Protein AF-A0A820NDC0-F1 (afdb_monomer_lite)

Organism: NCBI:txid433720

pLDDT: mean 86.35, std 12.04, range [39.53, 97.0]

Sequence (198 aa):
LSPLIDRSYSHKLSFLRAKVLVLRQQDTAGEYLRQLIESPLPDAIHIRCRLLLCEWLNETRCETSSTIKQQLDLISNSIKNLDLSSLSLIFESYLAMAHFSDNEYQRLNQLLHSPMFENKNSLIKRNQAEYDKQEKLDPLGRYTKVLKRSLDMDRKEIEEQKKLQYSYLISTLNNYLTCLKFYSNLSRKQTKNSMITT

Foldseek 3Di:
DDPPCDVVNVLVVLLVVLVVCLVVVPPCSLVSLVVSLPDDDDLLSNLVSLLSNLVSCVVVVPDDLVVSVVSLVVSVVSLVPDDCVPLVSNLSSLVSQLVSLVVVLVVLVCVCVDVVVVVLVVVLVVLVVVLVVVCVVPVPDPVSVVSVVVSVVSVVVVVVSVVSSVVSVVSNVVSVVVSVVSVVVVVVVVVVVVVVVD

Secondary structure (DSSP, 8-state):
--S-S-HHHHHHHHHHHHHHHHHTT-TTHHHHHHHHHHS---HHHHHHHHHHHHHHHHHH--S-HHHHHHHHHHHHHHHHTS-GGGHHHHHHHHHHHHHHHHHHHHHHHHHHTSHHHHHHHHHHHHHHHHHHHHHHH-TT-HHHHHHHHHHHHHHHHHHHHHHHHHHHHHHHHHHHHHHHHHHHHHHHHHHHHHHH--

Structure (mmCIF, N/CA/C/O backbone):
data_AF-A0A820NDC0-F1
#
_entry.id   AF-A0A820NDC0-F1
#
loop_
_atom_site.group_PDB
_atom_site.id
_atom_site.type_symbol
_atom_site.label_atom_id
_atom_site.label_alt_id
_atom_site.label_comp_id
_atom_site.label_asym_id
_atom_site.label_entity_id
_atom_site.label_seq_id
_atom_site.pdbx_PDB_ins_code
_atom_site.Cartn_x
_atom_site.Cartn_y
_atom_site.Cartn_z
_atom_site.occupancy
_atom_site.B_iso_or_equiv
_atom_site.auth_seq_id
_atom_site.auth_comp_id
_atom_site.auth_asym_id
_atom_site.auth_atom_id
_atom_site.pdbx_PDB_model_num
ATOM 1 N N . LEU A 1 1 ? 19.614 -22.626 -40.547 1.00 39.53 1 LEU A N 1
ATOM 2 C CA . LEU A 1 1 ? 18.875 -21.342 -40.591 1.00 39.53 1 LEU A CA 1
ATOM 3 C C . LEU A 1 1 ? 18.250 -21.136 -39.207 1.00 39.53 1 LEU A C 1
ATOM 5 O O . LEU A 1 1 ? 17.275 -21.803 -38.928 1.00 39.53 1 LEU A O 1
ATOM 9 N N . SER A 1 2 ? 18.757 -20.401 -38.219 1.00 43.78 2 SER A N 1
ATOM 10 C CA . SER A 1 2 ? 19.849 -19.432 -38.073 1.00 43.78 2 SER A CA 1
ATOM 11 C C . SER A 1 2 ? 20.130 -19.272 -36.557 1.00 43.78 2 SER A C 1
ATOM 13 O O . SER A 1 2 ? 19.224 -18.836 -35.848 1.00 43.78 2 SER A O 1
ATOM 15 N N . PRO A 1 3 ? 21.340 -19.546 -36.030 1.00 50.91 3 PRO A N 1
ATOM 16 C CA . PRO A 1 3 ? 21.707 -19.237 -34.641 1.00 50.91 3 PRO A CA 1
ATOM 17 C C . PRO A 1 3 ? 22.189 -17.776 -34.490 1.00 50.91 3 PRO A C 1
ATOM 19 O O . PRO A 1 3 ? 23.038 -17.476 -33.661 1.00 50.91 3 PRO A O 1
ATOM 22 N N . LEU A 1 4 ? 21.682 -16.871 -35.334 1.00 49.56 4 LEU A N 1
ATOM 23 C CA . LEU A 1 4 ? 22.180 -15.497 -35.512 1.00 49.56 4 LEU A CA 1
ATOM 24 C C . LEU A 1 4 ? 21.255 -14.427 -34.923 1.00 49.56 4 LEU A C 1
ATOM 26 O O . LEU A 1 4 ? 21.484 -13.238 -35.124 1.00 49.56 4 LEU A O 1
ATOM 30 N N . ILE A 1 5 ? 20.217 -14.825 -34.187 1.00 55.69 5 ILE A N 1
ATOM 31 C CA . ILE A 1 5 ? 19.505 -13.875 -33.336 1.00 55.69 5 ILE A CA 1
ATOM 32 C C . ILE A 1 5 ? 20.271 -13.849 -32.021 1.00 55.69 5 ILE A C 1
ATOM 34 O O . ILE A 1 5 ? 20.163 -14.770 -31.212 1.00 55.69 5 ILE A O 1
ATOM 38 N N . ASP A 1 6 ? 21.082 -12.808 -31.843 1.00 61.00 6 ASP A N 1
ATOM 39 C CA . ASP A 1 6 ? 21.684 -12.467 -30.559 1.00 61.00 6 ASP A CA 1
ATOM 40 C C . ASP A 1 6 ? 20.612 -12.608 -29.461 1.00 61.00 6 ASP A C 1
ATOM 42 O O . ASP A 1 6 ? 19.509 -12.066 -29.595 1.00 61.00 6 ASP A O 1
ATOM 46 N N . ARG A 1 7 ? 20.885 -13.376 -28.396 1.00 64.81 7 ARG A N 1
ATOM 47 C CA . ARG A 1 7 ? 19.900 -13.643 -27.326 1.00 64.81 7 ARG A CA 1
ATOM 48 C C . ARG A 1 7 ? 19.325 -12.334 -26.776 1.00 64.81 7 ARG A C 1
ATOM 50 O O . ARG A 1 7 ? 18.130 -12.247 -26.504 1.00 64.81 7 ARG A O 1
ATOM 57 N N . SER A 1 8 ? 20.144 -11.281 -26.738 1.00 66.06 8 SER A N 1
ATOM 58 C CA . SER A 1 8 ? 19.743 -9.908 -26.409 1.00 66.06 8 SER A CA 1
ATOM 59 C C . SER A 1 8 ? 18.604 -9.374 -27.294 1.00 66.06 8 SER A C 1
ATOM 61 O O . SER A 1 8 ? 17.649 -8.767 -26.800 1.00 66.06 8 SER A O 1
ATOM 63 N N . TYR A 1 9 ? 18.659 -9.636 -28.601 1.00 71.25 9 TYR A N 1
ATOM 64 C CA . TYR A 1 9 ? 17.630 -9.249 -29.565 1.00 71.25 9 TYR A CA 1
ATOM 65 C C . TYR A 1 9 ? 16.340 -10.055 -29.371 1.00 71.25 9 TYR A C 1
ATOM 67 O O . TYR A 1 9 ? 15.248 -9.488 -29.411 1.00 71.25 9 TYR A O 1
ATOM 75 N N . SER A 1 10 ? 16.461 -11.350 -29.058 1.00 78.44 10 SER A N 1
ATOM 76 C CA . SER A 1 10 ? 15.314 -12.208 -28.737 1.00 78.44 10 SER A CA 1
ATOM 77 C C . SER A 1 10 ? 14.544 -11.701 -27.513 1.00 78.44 10 SER A C 1
ATOM 79 O O . SER A 1 10 ? 13.320 -11.608 -27.556 1.00 78.44 10 SER A O 1
ATOM 81 N N . HIS A 1 11 ? 15.233 -11.313 -26.435 1.00 81.00 11 HIS A N 1
ATOM 82 C CA . HIS A 1 11 ? 14.575 -10.802 -25.225 1.00 81.00 11 HIS A CA 1
ATOM 83 C C . HIS A 1 11 ? 13.862 -9.461 -25.462 1.00 81.00 11 HIS A C 1
ATOM 85 O O . HIS A 1 11 ? 12.748 -9.254 -24.979 1.00 81.00 11 HIS A O 1
ATOM 91 N N . LYS A 1 12 ? 14.465 -8.561 -26.253 1.00 82.44 12 LYS A N 1
ATOM 92 C CA . LYS A 1 12 ? 13.835 -7.287 -26.644 1.00 82.44 12 LYS A CA 1
ATOM 93 C C . LYS A 1 12 ? 12.584 -7.509 -27.491 1.00 82.44 12 LYS A C 1
ATOM 95 O O . LYS A 1 12 ? 11.580 -6.835 -27.269 1.00 82.44 12 LYS A O 1
ATOM 100 N N . LEU A 1 13 ? 12.624 -8.460 -28.423 1.00 83.62 13 LEU A N 1
ATOM 101 C CA . LEU A 1 13 ? 11.472 -8.814 -29.250 1.00 83.62 13 LEU A CA 1
ATOM 102 C C . LEU A 1 13 ? 10.326 -9.384 -28.397 1.00 83.62 13 LEU A C 1
ATOM 104 O O . LEU A 1 13 ? 9.178 -8.977 -28.566 1.00 83.62 13 LEU A O 1
ATOM 108 N N . SER A 1 14 ? 10.635 -10.259 -27.432 1.00 83.94 14 SER A N 1
ATOM 109 C CA . SER A 1 14 ? 9.646 -10.801 -26.491 1.00 83.94 14 SER A CA 1
ATOM 110 C C . SER A 1 14 ? 8.987 -9.713 -25.641 1.00 83.94 14 SER A C 1
ATOM 112 O O . SER A 1 14 ? 7.769 -9.742 -25.463 1.00 83.94 14 SER A O 1
ATOM 114 N N . PHE A 1 15 ? 9.760 -8.727 -25.175 1.00 86.38 15 PHE A N 1
ATOM 115 C CA . PHE A 1 15 ? 9.228 -7.565 -24.458 1.00 86.38 15 PHE A CA 1
ATOM 116 C C . PHE A 1 15 ? 8.338 -6.687 -25.348 1.00 86.38 15 PHE A C 1
ATOM 118 O O . PHE A 1 15 ? 7.247 -6.299 -24.936 1.00 86.38 15 PHE A O 1
ATOM 125 N N . LEU A 1 16 ? 8.755 -6.398 -26.586 1.00 87.31 16 LEU A N 1
ATOM 126 C CA . LEU A 1 16 ? 7.936 -5.628 -27.530 1.00 87.31 16 LEU A CA 1
ATOM 127 C C . LEU A 1 16 ? 6.623 -6.342 -27.849 1.00 87.31 16 LEU A C 1
ATOM 129 O O . LEU A 1 16 ? 5.576 -5.700 -27.898 1.00 87.31 16 LEU A O 1
ATOM 133 N N . ARG A 1 17 ? 6.660 -7.670 -27.997 1.00 87.25 17 ARG A N 1
ATOM 134 C CA . ARG A 1 17 ? 5.452 -8.482 -28.141 1.00 87.25 17 ARG A CA 1
ATOM 135 C C . ARG A 1 17 ? 4.540 -8.319 -26.928 1.00 87.25 17 ARG A C 1
ATOM 137 O O . ARG A 1 17 ? 3.369 -8.023 -27.125 1.00 87.25 17 ARG A O 1
ATOM 144 N N . ALA A 1 18 ? 5.071 -8.424 -25.706 1.00 86.25 18 ALA A N 1
ATOM 145 C CA . ALA A 1 18 ? 4.287 -8.198 -24.490 1.00 86.25 18 ALA A CA 1
ATOM 146 C C . ALA A 1 18 ? 3.633 -6.808 -24.481 1.00 86.25 18 ALA A C 1
ATOM 148 O O . ALA A 1 18 ? 2.437 -6.684 -24.236 1.00 86.25 18 ALA A O 1
ATOM 149 N N . LYS A 1 19 ? 4.394 -5.768 -24.837 1.00 88.12 19 LYS A N 1
ATOM 150 C CA . LYS A 1 19 ? 3.892 -4.393 -24.913 1.00 88.12 19 LYS A CA 1
ATOM 151 C C . LYS A 1 19 ? 2.746 -4.244 -25.913 1.00 88.12 19 LYS A C 1
ATOM 153 O O . LYS A 1 19 ? 1.769 -3.570 -25.617 1.00 88.12 19 LYS A O 1
ATOM 158 N N . VAL A 1 20 ? 2.835 -4.884 -27.079 1.00 89.25 20 VAL A N 1
ATOM 159 C CA . VAL A 1 20 ? 1.746 -4.873 -28.069 1.00 89.25 20 VAL A CA 1
ATOM 160 C C . VAL A 1 20 ? 0.496 -5.580 -27.540 1.00 89.25 20 VAL A C 1
ATOM 162 O O . VAL A 1 20 ? -0.603 -5.099 -27.795 1.00 89.25 20 VAL A O 1
ATOM 165 N N . LEU A 1 21 ? 0.643 -6.686 -26.803 1.00 87.06 21 LEU A N 1
ATOM 166 C CA . LEU A 1 21 ? -0.494 -7.398 -26.201 1.00 87.06 21 LEU A CA 1
ATOM 167 C C . LEU A 1 21 ? -1.217 -6.523 -25.166 1.00 87.06 21 LEU A C 1
ATOM 169 O O . LEU A 1 21 ? -2.439 -6.404 -25.228 1.00 87.06 21 LEU A O 1
ATOM 173 N N . VAL A 1 22 ? -0.455 -5.860 -24.289 1.00 87.06 22 VAL A N 1
ATOM 174 C CA . VAL A 1 22 ? -0.970 -4.903 -23.294 1.00 87.06 22 VAL A CA 1
ATOM 175 C C . VAL A 1 22 ? -1.688 -3.736 -23.975 1.00 87.06 22 VAL A C 1
ATOM 177 O O . VAL A 1 22 ? -2.838 -3.450 -23.663 1.00 87.06 22 VAL A O 1
ATOM 180 N N . LEU A 1 23 ? -1.068 -3.113 -24.985 1.00 86.94 23 LEU A N 1
ATOM 181 C CA . LEU A 1 23 ? -1.672 -1.995 -25.726 1.00 86.94 23 LEU A CA 1
ATOM 182 C C . LEU A 1 23 ? -2.954 -2.380 -26.474 1.00 86.94 23 LEU A C 1
ATOM 184 O O . LEU A 1 23 ? -3.815 -1.536 -26.704 1.00 86.94 23 LEU A O 1
ATOM 188 N N . ARG A 1 24 ? -3.078 -3.646 -26.882 1.00 87.75 24 ARG A N 1
ATOM 189 C CA . ARG A 1 24 ? -4.284 -4.186 -27.524 1.00 87.75 24 ARG A CA 1
ATOM 190 C C . ARG A 1 24 ? -5.336 -4.666 -26.529 1.00 87.75 24 ARG A C 1
ATOM 192 O O . ARG A 1 24 ? -6.336 -5.225 -26.966 1.00 87.75 24 ARG A O 1
ATOM 199 N N . GLN A 1 25 ? -5.096 -4.474 -25.236 1.00 81.19 25 GLN A N 1
ATOM 200 C CA . GLN A 1 25 ? -5.955 -4.914 -24.148 1.00 81.19 25 GLN A CA 1
ATOM 201 C C . GLN A 1 25 ? -6.350 -6.395 -24.243 1.00 81.19 25 GLN A C 1
ATOM 203 O O . GLN A 1 25 ? -7.502 -6.761 -24.039 1.00 81.19 25 GLN A O 1
ATOM 208 N N . GLN A 1 26 ? -5.398 -7.259 -24.600 1.00 82.25 26 GLN A N 1
ATOM 209 C CA . GLN A 1 26 ? -5.670 -8.690 -24.705 1.00 82.25 26 GLN A CA 1
ATOM 210 C C . GLN A 1 26 ? -5.596 -9.363 -23.336 1.00 82.25 26 GLN A C 1
ATOM 212 O O . GLN A 1 26 ? -4.602 -9.207 -22.629 1.00 82.25 26 GLN A O 1
ATOM 217 N N . ASP A 1 27 ? -6.582 -10.200 -23.013 1.00 78.94 27 ASP A N 1
ATOM 218 C CA . ASP A 1 27 ? -6.649 -10.926 -21.734 1.00 78.94 27 ASP A CA 1
ATOM 219 C C . ASP A 1 27 ? -5.394 -11.780 -21.465 1.00 78.94 27 ASP A C 1
ATOM 221 O O . ASP A 1 27 ? -4.931 -11.909 -20.332 1.00 78.94 27 ASP A O 1
ATOM 225 N N . THR A 1 28 ? -4.767 -12.295 -22.526 1.00 84.69 28 THR A N 1
ATOM 226 C CA . THR A 1 28 ? -3.554 -13.128 -22.460 1.00 84.69 28 THR A CA 1
ATOM 227 C C . THR A 1 28 ? -2.278 -12.353 -22.117 1.00 84.69 28 THR A C 1
ATOM 229 O O . THR A 1 28 ? -1.236 -12.963 -21.863 1.00 84.69 28 THR A O 1
ATOM 232 N N . ALA A 1 29 ? -2.317 -11.015 -22.092 1.00 85.56 29 ALA A N 1
ATOM 233 C CA . ALA A 1 29 ? -1.140 -10.184 -21.847 1.00 85.56 29 ALA A CA 1
ATOM 234 C C . ALA A 1 29 ? -0.539 -10.421 -20.451 1.00 85.56 29 ALA A C 1
ATOM 236 O O . ALA A 1 29 ? 0.684 -10.512 -20.312 1.00 85.56 29 ALA A O 1
ATOM 237 N N . GLY A 1 30 ? -1.390 -10.573 -19.431 1.00 84.44 30 GLY A N 1
ATOM 238 C CA . GLY A 1 30 ? -0.958 -10.807 -18.052 1.00 84.44 30 GLY A CA 1
ATOM 239 C C . GLY A 1 30 ? -0.253 -12.153 -17.871 1.00 84.44 30 GLY A C 1
ATOM 240 O O . GLY A 1 30 ? 0.817 -12.213 -17.265 1.00 84.44 30 GLY A O 1
ATOM 241 N N . GLU A 1 31 ? -0.813 -13.225 -18.435 1.00 85.69 31 GLU A N 1
ATOM 242 C CA . GLU A 1 31 ? -0.222 -14.571 -18.389 1.00 85.69 31 GLU A CA 1
ATOM 243 C C . GLU A 1 31 ? 1.100 -14.630 -19.156 1.00 85.69 31 GLU A C 1
ATOM 245 O O . GLU A 1 31 ? 2.100 -15.136 -18.643 1.00 85.69 31 GLU A O 1
ATOM 250 N N . TYR A 1 32 ? 1.141 -14.026 -20.347 1.00 87.44 32 TYR A N 1
ATOM 251 C CA . TYR A 1 32 ? 2.354 -13.949 -21.154 1.00 87.44 32 TYR A CA 1
ATOM 252 C C . TYR A 1 32 ? 3.486 -13.212 -20.423 1.00 87.44 32 TYR A C 1
ATOM 254 O O . TYR A 1 32 ? 4.635 -13.652 -20.449 1.00 87.44 32 TYR A O 1
ATOM 262 N N . LEU A 1 33 ? 3.174 -12.113 -19.727 1.00 87.50 33 LEU A N 1
ATOM 263 C CA . LEU A 1 33 ? 4.150 -11.379 -18.920 1.00 87.50 33 LEU A CA 1
ATOM 264 C C . LEU A 1 33 ? 4.681 -12.208 -17.748 1.00 87.50 33 LEU A C 1
ATOM 266 O O . LEU A 1 33 ? 5.882 -12.172 -17.490 1.00 87.50 33 LEU A O 1
ATOM 270 N N . ARG A 1 34 ? 3.828 -12.980 -17.064 1.00 88.06 34 ARG A N 1
ATOM 271 C CA . ARG A 1 34 ? 4.261 -13.870 -15.971 1.00 88.06 34 ARG A CA 1
ATOM 272 C C . ARG A 1 34 ? 5.202 -14.957 -16.473 1.00 88.06 34 ARG A C 1
ATOM 274 O O . ARG A 1 34 ? 6.289 -15.109 -15.924 1.00 88.06 34 ARG A O 1
ATOM 281 N N . GLN A 1 35 ? 4.840 -15.618 -17.570 1.00 88.62 35 GLN A N 1
ATOM 282 C CA . GLN A 1 35 ? 5.690 -16.630 -18.196 1.00 88.62 35 GLN A CA 1
ATOM 283 C C . GLN A 1 35 ? 7.039 -16.043 -18.640 1.00 88.62 35 GLN A C 1
ATOM 285 O O . GLN A 1 35 ? 8.086 -16.670 -18.489 1.00 88.62 35 GLN A O 1
ATOM 290 N N . LEU A 1 36 ? 7.031 -14.815 -19.164 1.00 87.69 36 LEU A N 1
ATOM 291 C CA . LEU A 1 36 ? 8.251 -14.123 -19.563 1.00 87.69 36 LEU A CA 1
ATOM 292 C C . LEU A 1 36 ? 9.143 -13.815 -18.348 1.00 87.69 36 LEU A C 1
ATOM 294 O O . LEU A 1 36 ? 10.348 -14.032 -18.419 1.00 87.69 36 LEU A O 1
ATOM 298 N N . ILE A 1 37 ? 8.562 -13.375 -17.230 1.00 88.25 37 ILE A N 1
ATOM 299 C CA . ILE A 1 37 ? 9.273 -13.072 -15.975 1.00 88.25 37 ILE A CA 1
ATOM 300 C C . ILE A 1 37 ? 9.892 -14.325 -15.328 1.00 88.25 37 ILE A C 1
ATOM 302 O O . ILE A 1 37 ? 10.912 -14.214 -14.651 1.00 88.25 37 ILE A O 1
ATOM 306 N N . GLU A 1 38 ? 9.301 -15.505 -15.513 1.00 87.19 38 GLU A N 1
ATOM 307 C CA . GLU A 1 38 ? 9.858 -16.775 -15.015 1.00 87.19 38 GLU A CA 1
ATOM 308 C C . GLU A 1 38 ? 11.084 -17.245 -15.814 1.00 87.19 38 GLU A C 1
ATOM 310 O O . GLU A 1 38 ? 11.898 -18.023 -15.316 1.00 87.19 38 GLU A O 1
ATOM 315 N N . SER A 1 39 ? 11.247 -16.757 -17.045 1.00 84.38 39 SER A N 1
ATOM 316 C CA . SER A 1 39 ? 12.402 -17.077 -17.883 1.00 84.38 39 SER A CA 1
ATOM 317 C C . SER A 1 39 ? 13.655 -16.280 -17.476 1.00 84.38 39 SER A C 1
ATOM 319 O O . SER A 1 39 ? 13.541 -15.168 -16.955 1.00 84.38 39 SER A O 1
ATOM 321 N N . PRO A 1 40 ? 14.877 -16.798 -17.720 1.00 82.12 40 PRO A N 1
ATOM 322 C CA . PRO A 1 40 ? 16.101 -16.066 -17.414 1.00 82.12 40 PRO A CA 1
ATOM 323 C C . PRO A 1 40 ? 16.241 -14.854 -18.347 1.00 82.12 40 PRO A C 1
ATOM 325 O O . PRO A 1 40 ? 16.556 -14.989 -19.533 1.00 82.12 40 PRO A O 1
ATOM 328 N N . LEU A 1 41 ? 16.004 -13.664 -17.796 1.00 82.06 41 LEU A N 1
ATOM 329 C CA . LEU A 1 41 ? 16.094 -12.377 -18.483 1.00 82.06 41 LEU A CA 1
ATOM 330 C C . LEU A 1 41 ? 17.220 -11.520 -17.891 1.00 82.06 41 LEU A C 1
ATOM 332 O O . LEU A 1 41 ? 17.490 -11.607 -16.695 1.00 82.06 41 LEU A O 1
ATOM 336 N N . PRO A 1 42 ? 17.836 -10.625 -18.685 1.00 84.19 42 PRO A N 1
ATOM 337 C CA . PRO A 1 42 ? 18.683 -9.568 -18.141 1.00 84.19 42 PRO A CA 1
ATOM 338 C C . PRO A 1 42 ? 17.896 -8.668 -17.177 1.00 84.19 42 PRO A C 1
ATOM 340 O O . PRO A 1 42 ? 16.764 -8.289 -17.490 1.00 84.19 42 PRO A O 1
ATOM 343 N N . ASP A 1 43 ? 18.516 -8.241 -16.074 1.00 84.12 43 ASP A N 1
ATOM 344 C CA . ASP A 1 43 ? 17.866 -7.471 -14.996 1.00 84.12 43 ASP A CA 1
ATOM 345 C C . ASP A 1 43 ? 17.086 -6.246 -15.497 1.00 84.12 43 ASP A C 1
ATOM 347 O O . ASP A 1 43 ? 15.958 -5.990 -15.075 1.00 84.12 43 ASP A O 1
ATOM 351 N N . ALA A 1 44 ? 17.638 -5.515 -16.470 1.00 84.88 44 ALA A N 1
ATOM 352 C CA . ALA A 1 44 ? 16.978 -4.347 -17.048 1.00 84.88 44 ALA A CA 1
ATOM 353 C C . ALA A 1 44 ? 15.673 -4.691 -17.793 1.00 84.88 44 ALA A C 1
ATOM 355 O O . ALA A 1 44 ? 14.698 -3.942 -17.726 1.00 84.88 44 ALA A O 1
ATOM 356 N N . ILE A 1 45 ? 15.639 -5.819 -18.512 1.00 85.50 45 ILE A N 1
ATOM 357 C CA . ILE A 1 45 ? 14.437 -6.284 -19.222 1.00 85.50 45 ILE A CA 1
ATOM 358 C C . ILE A 1 45 ? 13.446 -6.869 -18.219 1.00 85.50 45 ILE A C 1
ATOM 360 O O . ILE A 1 45 ? 12.248 -6.625 -18.339 1.00 85.50 45 ILE A O 1
ATOM 364 N N . HIS A 1 46 ? 13.943 -7.573 -17.202 1.00 88.44 46 HIS A N 1
ATOM 365 C CA . HIS A 1 46 ? 13.132 -8.123 -16.121 1.00 88.44 46 HIS A CA 1
ATOM 366 C C . HIS A 1 46 ? 12.341 -7.039 -15.389 1.00 88.44 46 HIS A C 1
ATOM 368 O O . HIS A 1 46 ? 11.125 -7.151 -15.242 1.00 88.44 46 HIS A O 1
ATOM 374 N N . ILE A 1 47 ? 13.004 -5.941 -15.011 1.00 89.69 47 ILE A N 1
ATOM 375 C CA . ILE A 1 47 ? 12.354 -4.794 -14.364 1.00 89.69 47 ILE A CA 1
ATOM 376 C C . ILE A 1 47 ? 11.304 -4.180 -15.292 1.00 89.69 47 ILE A C 1
ATOM 378 O O . ILE A 1 47 ? 10.175 -3.962 -14.865 1.00 89.69 47 ILE A O 1
ATOM 382 N N . ARG A 1 48 ? 11.622 -3.968 -16.576 1.00 90.06 48 ARG A N 1
ATOM 383 C CA . ARG A 1 48 ? 10.658 -3.431 -17.554 1.00 90.06 48 ARG A CA 1
ATOM 384 C C . ARG A 1 48 ? 9.425 -4.315 -17.723 1.00 90.06 48 ARG A C 1
ATOM 386 O O . ARG A 1 48 ? 8.320 -3.791 -17.814 1.00 90.06 48 ARG A O 1
ATOM 393 N N . CYS A 1 49 ? 9.597 -5.636 -17.750 1.00 90.94 49 CYS A N 1
ATOM 394 C CA . CYS A 1 49 ? 8.476 -6.573 -17.827 1.00 90.94 49 CYS A CA 1
ATOM 395 C C . CYS A 1 49 ? 7.603 -6.500 -16.570 1.00 90.94 49 CYS A C 1
ATOM 397 O O . CYS A 1 49 ? 6.382 -6.474 -16.682 1.00 90.94 49 CYS A O 1
ATOM 399 N N . ARG A 1 50 ? 8.214 -6.416 -15.381 1.00 91.94 50 ARG A N 1
ATOM 400 C CA . ARG A 1 50 ? 7.474 -6.274 -14.120 1.00 91.94 50 ARG A CA 1
ATOM 401 C C . ARG A 1 50 ? 6.739 -4.939 -14.022 1.00 91.94 50 ARG A C 1
ATOM 403 O O . ARG A 1 50 ? 5.599 -4.932 -13.582 1.00 91.94 50 ARG A O 1
ATOM 410 N N . LEU A 1 51 ? 7.343 -3.837 -14.473 1.00 91.50 51 LEU A N 1
ATOM 411 C CA . LEU A 1 51 ? 6.672 -2.532 -14.536 1.00 91.50 51 LEU A CA 1
ATOM 412 C C . LEU A 1 51 ? 5.440 -2.581 -15.439 1.00 91.50 51 LEU A C 1
ATOM 414 O O . LEU A 1 51 ? 4.364 -2.168 -15.020 1.00 91.50 51 LEU A O 1
ATOM 418 N N . LEU A 1 52 ? 5.594 -3.149 -16.637 1.00 90.81 52 LEU A N 1
ATOM 419 C CA . LEU A 1 52 ? 4.499 -3.305 -17.589 1.00 90.81 52 LEU A CA 1
ATOM 420 C C . LEU A 1 52 ? 3.389 -4.216 -17.040 1.00 90.81 52 LEU A C 1
ATOM 422 O O . LEU A 1 52 ? 2.210 -3.954 -17.256 1.00 90.81 52 LEU A O 1
ATOM 426 N N . LEU A 1 53 ? 3.753 -5.264 -16.293 1.00 90.56 53 LEU A N 1
ATOM 427 C CA . LEU A 1 53 ? 2.786 -6.103 -15.589 1.00 90.56 53 LEU A CA 1
ATOM 428 C C . LEU A 1 53 ? 2.039 -5.307 -14.513 1.00 90.56 53 LEU A C 1
ATOM 430 O O . LEU A 1 53 ? 0.820 -5.398 -14.447 1.00 90.56 53 LEU A O 1
ATOM 434 N N . CYS A 1 54 ? 2.734 -4.522 -13.689 1.00 90.25 54 CYS A N 1
ATOM 435 C CA . CYS A 1 54 ? 2.090 -3.690 -12.670 1.00 90.25 54 CYS A CA 1
ATOM 436 C C . CYS A 1 54 ? 1.118 -2.674 -13.284 1.00 90.25 54 CYS A C 1
ATOM 438 O O . CYS A 1 54 ? 0.025 -2.496 -12.753 1.00 90.25 54 CYS A O 1
ATOM 440 N N . GLU A 1 55 ? 1.495 -2.040 -14.395 1.00 88.44 55 GLU A N 1
ATOM 441 C CA . GLU A 1 55 ? 0.637 -1.116 -15.147 1.00 88.44 55 GLU A CA 1
ATOM 442 C C . GLU A 1 55 ? -0.630 -1.828 -15.639 1.00 88.44 55 GLU A C 1
ATOM 444 O O . GLU A 1 55 ? -1.740 -1.419 -15.299 1.00 88.44 55 GLU A O 1
ATOM 449 N N . TRP A 1 56 ? -0.466 -2.971 -16.310 1.00 88.31 56 TRP A N 1
ATOM 450 C CA . TRP A 1 56 ? -1.577 -3.791 -16.790 1.00 88.31 56 TRP A CA 1
ATOM 451 C C . TRP A 1 56 ? -2.520 -4.251 -15.669 1.00 88.31 56 TRP A C 1
ATOM 453 O O . TRP A 1 56 ? -3.742 -4.172 -15.800 1.00 88.31 56 TRP A O 1
ATOM 463 N N . LEU A 1 57 ? -1.974 -4.723 -14.545 1.00 86.94 57 LEU A N 1
ATOM 464 C CA . LEU A 1 57 ? -2.770 -5.170 -13.397 1.00 86.94 57 LEU A CA 1
ATOM 465 C C . LEU A 1 57 ? -3.543 -4.019 -12.746 1.00 86.94 57 LEU A C 1
ATOM 467 O O . LEU A 1 57 ? -4.676 -4.211 -12.306 1.00 86.94 57 LEU A O 1
ATOM 471 N N . ASN A 1 58 ? -2.946 -2.828 -12.698 1.00 84.00 58 ASN A N 1
ATOM 472 C CA . ASN A 1 58 ? -3.590 -1.644 -12.147 1.00 84.00 58 ASN A CA 1
ATOM 473 C C . ASN A 1 58 ? -4.754 -1.161 -13.032 1.00 84.00 58 ASN A C 1
ATOM 475 O O . ASN A 1 58 ? -5.798 -0.766 -12.513 1.00 84.00 58 ASN A O 1
ATOM 479 N N . GLU A 1 59 ? -4.603 -1.233 -14.357 1.00 83.75 59 GLU A N 1
ATOM 480 C CA . GLU A 1 59 ? -5.660 -0.876 -15.313 1.00 83.75 59 GLU A CA 1
ATOM 481 C C . GLU A 1 59 ? -6.820 -1.876 -15.304 1.00 83.75 59 GLU A C 1
ATOM 483 O O . GLU A 1 59 ? -7.984 -1.488 -15.209 1.00 83.75 59 GLU A O 1
ATOM 488 N N . THR A 1 60 ? -6.509 -3.171 -15.366 1.00 84.75 60 THR A N 1
ATOM 489 C CA . THR A 1 60 ? -7.517 -4.238 -15.480 1.00 84.75 60 THR A CA 1
ATOM 490 C C . THR A 1 60 ? -8.191 -4.594 -14.157 1.00 84.75 60 THR A C 1
ATOM 492 O O . THR A 1 60 ? -9.264 -5.196 -14.158 1.00 84.75 60 THR A O 1
ATOM 495 N N . ARG A 1 61 ? -7.588 -4.226 -13.016 1.00 80.12 61 ARG A N 1
ATOM 496 C CA . ARG A 1 61 ? -8.049 -4.576 -11.658 1.00 80.12 61 ARG A CA 1
ATOM 497 C C . ARG A 1 61 ? -8.259 -6.081 -11.444 1.00 80.12 61 ARG A C 1
ATOM 499 O O . ARG A 1 61 ? -9.035 -6.480 -10.579 1.00 80.12 61 ARG A O 1
ATOM 506 N N . CYS A 1 62 ? -7.562 -6.921 -12.209 1.00 74.19 62 CYS A N 1
ATOM 507 C CA . CYS A 1 62 ? -7.664 -8.379 -12.103 1.00 74.19 62 CYS A CA 1
ATOM 508 C C . CYS A 1 62 ? -7.049 -8.944 -10.813 1.00 74.19 62 CYS A C 1
ATOM 510 O O . CYS A 1 62 ? -7.230 -10.118 -10.509 1.00 74.19 62 CYS A O 1
ATOM 512 N N . GLU A 1 63 ? -6.298 -8.133 -10.070 1.00 81.25 63 GLU A N 1
ATOM 513 C CA . GLU A 1 63 ? -5.472 -8.561 -8.947 1.00 81.25 63 GLU A CA 1
ATOM 514 C C . GLU A 1 63 ? -5.607 -7.602 -7.759 1.00 81.25 63 GLU A C 1
ATOM 516 O O . GLU A 1 63 ? -5.972 -6.434 -7.909 1.00 81.25 63 GLU A O 1
ATOM 521 N N . THR A 1 64 ? -5.302 -8.090 -6.555 1.00 85.25 64 THR A N 1
ATOM 522 C CA . THR A 1 64 ? -5.364 -7.272 -5.339 1.00 85.25 64 THR A CA 1
ATOM 523 C C . THR A 1 64 ? -4.161 -6.334 -5.229 1.00 85.25 64 THR A C 1
ATOM 525 O O . THR A 1 64 ? -3.043 -6.675 -5.606 1.00 85.25 64 THR A O 1
ATOM 528 N N . SER A 1 65 ? -4.330 -5.169 -4.595 1.00 85.50 65 SER A N 1
ATOM 529 C CA . SER A 1 65 ? -3.231 -4.208 -4.388 1.00 85.50 65 SER A CA 1
ATOM 530 C C . SER A 1 65 ? -2.021 -4.816 -3.656 1.00 85.50 65 SER A C 1
ATOM 532 O O . SER A 1 65 ? -0.894 -4.354 -3.816 1.00 85.50 65 SER A O 1
ATOM 534 N N . SER A 1 66 ? -2.218 -5.889 -2.880 1.00 87.75 66 SER A N 1
ATOM 535 C CA . SER A 1 66 ? -1.133 -6.642 -2.241 1.00 87.75 66 SER A CA 1
ATOM 536 C C . SER A 1 66 ? -0.199 -7.338 -3.236 1.00 87.75 66 SER A C 1
ATOM 538 O O . SER A 1 66 ? 1.014 -7.311 -3.033 1.00 87.75 66 SER A O 1
ATOM 540 N N . THR A 1 67 ? -0.726 -7.936 -4.309 1.00 88.06 67 THR A N 1
ATOM 541 C CA . THR A 1 67 ? 0.097 -8.644 -5.299 1.00 88.06 67 THR A CA 1
ATOM 542 C C . THR A 1 67 ? 0.875 -7.647 -6.148 1.00 88.06 67 THR A C 1
ATOM 544 O O . THR A 1 67 ? 2.070 -7.838 -6.363 1.00 88.06 67 THR A O 1
ATOM 547 N N . ILE A 1 68 ? 0.255 -6.523 -6.526 1.00 88.69 68 ILE A N 1
ATOM 548 C CA . ILE A 1 68 ? 0.938 -5.418 -7.218 1.00 88.69 68 ILE A CA 1
ATOM 549 C C . ILE A 1 68 ? 2.060 -4.850 -6.339 1.00 88.69 68 ILE A C 1
ATOM 551 O O . ILE A 1 68 ? 3.193 -4.705 -6.799 1.00 88.69 68 ILE A O 1
ATOM 555 N N . LYS A 1 69 ? 1.794 -4.612 -5.048 1.00 88.88 69 LYS A N 1
ATOM 556 C CA . LYS A 1 69 ? 2.814 -4.153 -4.095 1.00 88.88 69 LYS A CA 1
ATOM 557 C C . LYS A 1 69 ? 3.998 -5.118 -3.999 1.00 88.88 69 LYS A C 1
ATOM 559 O O . LYS A 1 69 ? 5.137 -4.672 -4.055 1.00 88.88 69 LYS A O 1
ATOM 564 N N . GLN A 1 70 ? 3.749 -6.426 -3.940 1.00 90.44 70 GLN A N 1
ATOM 565 C CA . GLN A 1 70 ? 4.817 -7.429 -3.921 1.00 90.44 70 GLN A CA 1
ATOM 566 C C . GLN A 1 70 ? 5.698 -7.362 -5.179 1.00 90.44 70 GLN A C 1
ATOM 568 O O . GLN A 1 70 ? 6.921 -7.477 -5.087 1.00 90.44 70 GLN A O 1
ATOM 573 N N . GLN A 1 71 ? 5.103 -7.150 -6.358 1.00 89.81 71 GLN A N 1
ATOM 574 C CA . GLN A 1 71 ? 5.867 -6.964 -7.594 1.00 89.81 71 GLN A CA 1
ATOM 575 C C . GLN A 1 71 ? 6.725 -5.693 -7.545 1.00 89.81 71 GLN A C 1
ATOM 577 O O . GLN A 1 71 ? 7.891 -5.727 -7.940 1.00 89.81 71 GLN A O 1
ATOM 582 N N . LEU A 1 72 ? 6.186 -4.593 -7.015 1.00 90.31 72 LEU A N 1
ATOM 583 C CA . LEU A 1 72 ? 6.922 -3.339 -6.834 1.00 90.31 72 LEU A CA 1
ATOM 584 C C . LEU A 1 72 ? 8.061 -3.465 -5.808 1.00 90.31 72 LEU A C 1
ATOM 586 O O . LEU A 1 72 ? 9.140 -2.919 -6.030 1.00 90.31 72 LEU A O 1
ATOM 590 N N . ASP A 1 73 ? 7.878 -4.232 -4.732 1.00 91.06 73 ASP A N 1
ATOM 591 C CA . ASP A 1 73 ? 8.932 -4.500 -3.745 1.00 91.06 73 ASP A CA 1
ATOM 592 C C . ASP A 1 73 ? 10.098 -5.291 -4.366 1.00 91.06 73 ASP A C 1
ATOM 594 O O . ASP A 1 73 ? 11.271 -4.998 -4.112 1.00 91.06 73 ASP A O 1
ATOM 598 N N . LEU A 1 74 ? 9.798 -6.255 -5.246 1.00 90.81 74 LEU A N 1
ATOM 599 C CA . LEU A 1 74 ? 10.815 -6.973 -6.021 1.00 90.81 74 LEU A CA 1
ATOM 600 C C . LEU A 1 74 ? 11.578 -6.028 -6.956 1.00 90.81 74 LEU A C 1
ATOM 602 O O . LEU A 1 74 ? 12.806 -6.074 -7.000 1.00 90.81 74 LEU A O 1
ATOM 606 N N . ILE A 1 75 ? 10.865 -5.135 -7.646 1.00 90.06 75 ILE A N 1
ATOM 607 C CA . ILE A 1 75 ? 11.466 -4.102 -8.498 1.00 90.06 75 ILE A CA 1
ATOM 608 C C . ILE A 1 75 ? 12.390 -3.188 -7.679 1.00 90.06 75 ILE A C 1
ATOM 610 O O . ILE A 1 75 ? 13.532 -2.961 -8.075 1.00 90.06 75 ILE A O 1
ATOM 614 N N . SER A 1 76 ? 11.938 -2.719 -6.513 1.00 90.00 76 SER A N 1
ATOM 615 C CA . SER A 1 76 ? 12.721 -1.880 -5.595 1.00 90.00 76 SER A CA 1
ATOM 616 C C . SER A 1 76 ? 14.040 -2.541 -5.187 1.00 90.00 76 SER A C 1
ATOM 618 O O . SER A 1 76 ? 15.083 -1.886 -5.143 1.00 90.00 76 SER A O 1
ATOM 620 N N . ASN A 1 77 ? 14.031 -3.854 -4.946 1.00 89.50 77 ASN A N 1
ATOM 621 C CA . ASN A 1 77 ? 15.247 -4.602 -4.638 1.00 89.50 77 ASN A CA 1
ATOM 622 C C . ASN A 1 77 ? 16.165 -4.762 -5.856 1.00 89.50 77 ASN A C 1
ATOM 624 O O . ASN A 1 77 ? 17.372 -4.580 -5.718 1.00 89.50 77 ASN A O 1
ATOM 628 N N . SER A 1 78 ? 15.618 -5.033 -7.044 1.00 87.81 78 SER A N 1
ATOM 629 C CA . SER A 1 78 ? 16.414 -5.143 -8.274 1.00 87.81 78 SER A CA 1
ATOM 630 C C . SER A 1 78 ? 17.073 -3.819 -8.675 1.00 87.81 78 SER A C 1
ATOM 632 O O . SER A 1 78 ? 18.210 -3.815 -9.135 1.00 87.81 78 SER A O 1
ATOM 634 N N . ILE A 1 79 ? 16.405 -2.683 -8.453 1.00 88.50 79 ILE A N 1
ATOM 635 C CA . ILE A 1 79 ? 16.929 -1.348 -8.790 1.00 88.50 79 ILE A CA 1
ATOM 636 C C . ILE A 1 79 ? 18.162 -0.975 -7.978 1.00 88.50 79 ILE A C 1
ATOM 638 O O . ILE A 1 79 ? 19.048 -0.308 -8.504 1.00 88.50 79 ILE A O 1
ATOM 642 N N . LYS A 1 80 ? 18.248 -1.406 -6.715 1.00 84.38 80 LYS A N 1
ATOM 643 C CA . LYS A 1 80 ? 19.410 -1.116 -5.856 1.00 84.38 80 LYS A CA 1
ATOM 644 C C . LYS A 1 80 ? 20.713 -1.690 -6.417 1.00 84.38 80 LYS A C 1
ATOM 646 O O . LYS A 1 80 ? 21.774 -1.157 -6.116 1.00 84.38 80 LYS A O 1
ATOM 651 N N . ASN A 1 81 ? 20.616 -2.739 -7.232 1.00 83.12 81 ASN A N 1
ATOM 652 C CA . ASN A 1 81 ? 21.754 -3.406 -7.858 1.00 83.12 81 ASN A CA 1
ATOM 653 C C . ASN A 1 81 ? 22.081 -2.842 -9.252 1.00 83.12 81 ASN A C 1
ATOM 655 O O . ASN A 1 81 ? 23.042 -3.287 -9.872 1.00 83.12 81 ASN A O 1
ATOM 659 N N . LEU A 1 82 ? 21.283 -1.900 -9.770 1.00 84.06 82 LEU A N 1
ATOM 660 C CA . LEU A 1 82 ? 21.514 -1.302 -11.081 1.00 84.06 82 LEU A CA 1
ATOM 661 C C . LEU A 1 82 ? 22.497 -0.133 -11.010 1.00 84.06 82 LEU A C 1
ATOM 663 O O . LEU A 1 82 ? 22.387 0.756 -10.166 1.00 84.06 82 LEU A O 1
ATOM 667 N N . ASP A 1 83 ? 23.380 -0.070 -12.003 1.00 80.94 83 ASP A N 1
ATOM 668 C CA . ASP A 1 83 ? 24.260 1.074 -12.204 1.00 80.94 83 ASP A CA 1
ATOM 669 C C . ASP A 1 83 ? 23.494 2.341 -12.610 1.00 80.94 83 ASP A C 1
ATOM 671 O O . ASP A 1 83 ? 22.497 2.308 -13.342 1.00 80.94 83 ASP A O 1
ATOM 675 N N . LEU A 1 84 ? 24.068 3.500 -12.267 1.00 75.06 84 LEU A N 1
ATOM 676 C CA . LEU A 1 84 ? 23.613 4.831 -12.703 1.00 75.06 84 LEU A CA 1
ATOM 677 C C . LEU A 1 84 ? 23.621 5.017 -14.238 1.00 75.06 84 LEU A C 1
ATOM 679 O O . LEU A 1 84 ? 23.114 6.012 -14.759 1.00 75.06 84 LEU A O 1
ATOM 683 N N . SER A 1 85 ? 24.174 4.074 -14.998 1.00 75.31 85 SER A N 1
ATOM 684 C CA . SER A 1 85 ? 24.021 4.018 -16.457 1.00 75.31 85 SER A CA 1
ATOM 685 C C . SER A 1 85 ? 22.557 3.823 -16.879 1.00 75.31 85 SER A C 1
ATOM 687 O O . SER A 1 85 ? 22.152 4.331 -17.922 1.00 75.31 85 SER A O 1
ATOM 689 N N . SER A 1 86 ? 21.740 3.190 -16.029 1.00 83.00 86 SER A N 1
ATOM 690 C CA . SER A 1 86 ? 20.317 2.899 -16.257 1.00 83.00 86 SER A CA 1
ATOM 691 C C . SER A 1 86 ? 19.382 3.901 -15.568 1.00 83.00 86 SER A C 1
ATOM 693 O O . SER A 1 86 ? 18.268 3.555 -15.181 1.00 83.00 86 SER A O 1
ATOM 695 N N . LEU A 1 87 ? 19.819 5.157 -15.418 1.00 84.38 87 LEU A N 1
ATOM 696 C CA . LEU A 1 87 ? 19.077 6.228 -14.734 1.00 84.38 87 LEU A CA 1
ATOM 697 C C . LEU A 1 87 ? 17.618 6.379 -15.197 1.00 84.38 87 LEU A C 1
ATOM 699 O O . LEU A 1 87 ? 16.756 6.657 -14.369 1.00 84.38 87 LEU A O 1
ATOM 703 N N . SER A 1 88 ? 17.331 6.183 -16.488 1.00 86.06 88 SER A N 1
ATOM 704 C CA . SER A 1 88 ? 15.960 6.247 -17.013 1.00 86.06 88 SER A CA 1
ATOM 705 C C . SER A 1 88 ? 15.069 5.139 -16.456 1.00 86.06 88 SER A C 1
ATOM 707 O O . SER A 1 88 ? 13.964 5.420 -16.012 1.00 86.06 88 SER A O 1
ATOM 709 N N . LEU A 1 89 ? 15.565 3.900 -16.406 1.00 88.19 89 LEU A N 1
ATOM 710 C CA . LEU A 1 89 ? 14.831 2.761 -15.855 1.00 88.19 89 LEU A CA 1
ATOM 711 C C . LEU A 1 89 ? 14.616 2.910 -14.345 1.00 88.19 89 LEU A C 1
ATOM 713 O O . LEU A 1 89 ? 13.535 2.613 -13.840 1.00 88.19 89 LEU A O 1
ATOM 717 N N . ILE A 1 90 ? 15.633 3.399 -13.631 1.00 89.50 90 ILE A N 1
ATOM 718 C CA . ILE A 1 90 ? 15.541 3.705 -12.198 1.00 89.50 90 ILE A CA 1
ATOM 719 C C . ILE A 1 90 ? 14.442 4.752 -11.968 1.00 89.50 90 ILE A C 1
ATOM 721 O O . ILE A 1 90 ? 13.568 4.556 -11.126 1.00 89.50 90 ILE A O 1
ATOM 725 N N . PHE A 1 91 ? 14.448 5.831 -12.756 1.00 90.25 91 PHE A N 1
ATOM 726 C CA . PHE A 1 91 ? 13.434 6.881 -12.699 1.00 90.25 91 PHE A CA 1
ATOM 727 C C . PHE A 1 91 ? 12.023 6.352 -12.995 1.00 90.25 91 PHE A C 1
ATOM 729 O O . PHE A 1 91 ? 11.132 6.544 -12.171 1.00 90.25 91 PHE A O 1
ATOM 736 N N . GLU A 1 92 ? 11.827 5.651 -14.117 1.00 90.44 92 GLU A N 1
ATOM 737 C CA . GLU A 1 92 ? 10.537 5.053 -14.508 1.00 90.44 92 GLU A CA 1
ATOM 738 C C . GLU A 1 92 ? 9.988 4.142 -13.406 1.00 90.44 92 GLU A C 1
ATOM 740 O O . GLU A 1 92 ? 8.795 4.158 -13.109 1.00 90.44 92 GLU A O 1
ATOM 745 N N . SER A 1 93 ? 10.867 3.392 -12.746 1.00 92.19 93 SER A N 1
ATOM 746 C CA . SER A 1 93 ? 10.456 2.487 -11.684 1.00 92.19 93 SER A CA 1
ATOM 747 C C . SER A 1 93 ? 10.008 3.208 -10.415 1.00 92.19 93 SER A C 1
ATOM 749 O O . SER A 1 93 ? 8.973 2.861 -9.848 1.00 92.19 93 SER A O 1
ATOM 751 N N . TYR A 1 94 ? 10.760 4.218 -9.958 1.00 92.94 94 TYR A N 1
ATOM 752 C CA . TYR A 1 94 ? 10.335 5.037 -8.818 1.00 92.94 94 TYR A CA 1
ATOM 753 C C . TYR A 1 94 ? 9.047 5.797 -9.118 1.00 92.94 94 TYR A C 1
ATOM 755 O O . TYR A 1 94 ? 8.211 5.942 -8.227 1.00 92.94 94 TYR A O 1
ATOM 763 N N . LEU A 1 95 ? 8.861 6.227 -10.366 1.00 92.94 95 LEU A N 1
ATOM 764 C CA . LEU A 1 95 ? 7.650 6.901 -10.804 1.00 92.94 95 LEU A CA 1
ATOM 765 C C . LEU A 1 95 ? 6.446 5.953 -10.762 1.00 92.94 95 LEU A C 1
ATOM 767 O O . LEU A 1 95 ? 5.418 6.302 -10.189 1.00 92.94 95 LEU A O 1
ATOM 771 N N . ALA A 1 96 ? 6.586 4.728 -11.275 1.00 91.94 96 ALA A N 1
ATOM 772 C CA . ALA A 1 96 ? 5.539 3.710 -11.200 1.00 91.94 96 ALA A CA 1
ATOM 773 C C . ALA A 1 96 ? 5.175 3.358 -9.746 1.00 91.94 96 ALA A C 1
ATOM 775 O O . ALA A 1 96 ? 3.995 3.275 -9.403 1.00 91.94 96 ALA A O 1
ATOM 776 N N . MET A 1 97 ? 6.175 3.215 -8.867 1.00 93.25 97 MET A N 1
ATOM 777 C CA . MET A 1 97 ? 5.948 3.005 -7.432 1.00 93.25 97 MET A CA 1
ATOM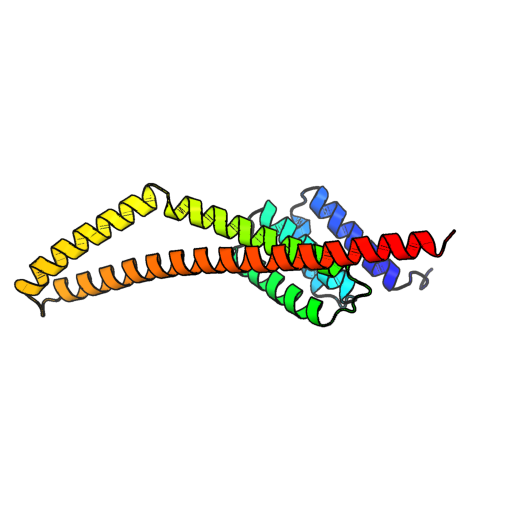 778 C C . MET A 1 97 ? 5.222 4.189 -6.779 1.00 93.25 97 MET A C 1
ATOM 780 O O . MET A 1 97 ? 4.357 3.979 -5.931 1.00 93.25 97 MET A O 1
ATOM 784 N N . ALA A 1 98 ? 5.554 5.427 -7.160 1.00 94.25 98 ALA A N 1
ATOM 785 C CA . ALA A 1 98 ? 4.873 6.619 -6.664 1.00 94.25 98 ALA A CA 1
ATOM 786 C C . ALA A 1 98 ? 3.406 6.654 -7.107 1.00 94.25 98 ALA A C 1
ATOM 788 O O . ALA A 1 98 ? 2.531 6.819 -6.263 1.00 94.25 98 ALA A O 1
ATOM 789 N N . HIS A 1 99 ? 3.133 6.425 -8.395 1.00 92.00 99 HIS A N 1
ATOM 790 C CA . HIS A 1 99 ? 1.771 6.401 -8.931 1.00 92.00 99 HIS A CA 1
ATOM 791 C C . HIS A 1 99 ? 0.904 5.326 -8.283 1.00 92.00 99 HIS A C 1
ATOM 793 O O . HIS A 1 99 ? -0.248 5.588 -7.949 1.00 92.00 99 HIS A O 1
ATOM 799 N N . PHE A 1 100 ? 1.447 4.126 -8.076 1.00 92.12 100 PHE A N 1
ATOM 800 C CA . PHE A 1 100 ? 0.720 3.066 -7.386 1.00 92.12 100 PHE A CA 1
ATOM 801 C C . PHE A 1 100 ? 0.353 3.469 -5.951 1.00 92.12 100 PHE A C 1
ATOM 803 O O . PHE A 1 100 ? -0.813 3.385 -5.567 1.00 92.12 100 PHE A O 1
ATOM 810 N N . SER A 1 101 ? 1.331 3.942 -5.169 1.00 93.06 101 SER A N 1
ATOM 811 C CA . SER A 1 101 ? 1.088 4.371 -3.788 1.00 93.06 101 SER A CA 1
ATOM 812 C C . SER A 1 101 ? 0.115 5.552 -3.706 1.00 93.06 101 SER A C 1
ATOM 814 O O . SER A 1 101 ? -0.701 5.590 -2.787 1.00 93.06 101 SER A O 1
ATOM 816 N N . ASP A 1 102 ? 0.155 6.479 -4.666 1.00 94.94 102 ASP A N 1
ATOM 817 C CA . ASP A 1 102 ? -0.768 7.614 -4.745 1.00 94.94 102 ASP A CA 1
ATOM 818 C C . ASP A 1 102 ? -2.193 7.141 -5.047 1.00 94.94 102 ASP A C 1
ATOM 820 O O . ASP A 1 102 ? -3.126 7.480 -4.325 1.00 94.94 102 ASP A O 1
ATOM 824 N N . ASN A 1 103 ? -2.366 6.260 -6.036 1.00 92.12 103 ASN A N 1
ATOM 825 C CA . ASN A 1 103 ? -3.669 5.675 -6.357 1.00 92.12 103 ASN A CA 1
ATOM 826 C C . ASN A 1 103 ? -4.281 4.948 -5.148 1.00 92.12 103 ASN A C 1
ATOM 828 O O . ASN A 1 103 ? -5.459 5.141 -4.836 1.00 92.12 103 ASN A O 1
ATOM 832 N N . GLU A 1 104 ? -3.485 4.153 -4.427 1.00 91.94 104 GLU A N 1
ATOM 833 C CA . GLU A 1 104 ? -3.934 3.482 -3.203 1.00 91.94 104 GLU A CA 1
ATOM 834 C C . GLU A 1 104 ? -4.245 4.470 -2.073 1.00 91.94 104 GLU A C 1
ATOM 836 O O . GLU A 1 104 ? -5.241 4.299 -1.362 1.00 91.94 104 GLU A O 1
ATOM 841 N N . TYR A 1 105 ? -3.451 5.534 -1.927 1.00 95.19 105 TYR A N 1
ATOM 842 C CA . TYR A 1 105 ? -3.737 6.613 -0.987 1.00 95.19 105 TYR A CA 1
ATOM 843 C C . TYR A 1 105 ? -5.068 7.299 -1.310 1.00 95.19 105 TYR A C 1
ATOM 845 O O . TYR A 1 105 ? -5.904 7.428 -0.416 1.00 95.19 105 TYR A O 1
ATOM 853 N N . GLN A 1 106 ? -5.301 7.692 -2.566 1.00 94.12 106 GLN A N 1
ATOM 854 C CA . GLN A 1 106 ? -6.542 8.341 -2.993 1.00 94.12 106 GLN A CA 1
ATOM 855 C C . GLN A 1 106 ? -7.749 7.428 -2.773 1.00 94.12 106 GLN A C 1
ATOM 857 O O . GLN A 1 106 ? -8.760 7.869 -2.224 1.00 94.12 106 GLN A O 1
ATOM 862 N N . ARG A 1 107 ? -7.633 6.138 -3.115 1.00 91.88 107 ARG A N 1
ATOM 863 C CA . ARG A 1 107 ? -8.684 5.136 -2.886 1.00 91.88 107 ARG A CA 1
ATOM 864 C C . ARG A 1 107 ? -9.036 5.013 -1.404 1.00 91.88 107 ARG A C 1
ATOM 866 O O . ARG A 1 107 ? -10.213 5.044 -1.045 1.00 91.88 107 ARG A O 1
ATOM 873 N N . LEU A 1 108 ? -8.033 4.894 -0.532 1.00 93.38 108 LEU A N 1
ATOM 874 C CA . LEU A 1 108 ? -8.252 4.838 0.916 1.00 93.38 108 LEU A CA 1
ATOM 875 C C . LEU A 1 108 ? -8.786 6.160 1.464 1.00 93.38 108 LEU A C 1
ATOM 877 O O . LEU A 1 108 ? -9.645 6.151 2.338 1.00 93.38 108 LEU A O 1
ATOM 881 N N . ASN A 1 109 ? -8.329 7.295 0.941 1.00 94.38 109 ASN A N 1
ATOM 882 C CA . ASN A 1 109 ? -8.819 8.603 1.349 1.00 94.38 109 ASN A CA 1
ATOM 883 C C . ASN A 1 109 ? -10.311 8.760 1.040 1.00 94.38 109 ASN A C 1
ATOM 885 O O . ASN A 1 109 ? -11.074 9.169 1.911 1.00 94.38 109 ASN A O 1
ATOM 889 N N . GLN A 1 110 ? -10.742 8.360 -0.157 1.00 94.56 110 GLN A N 1
ATOM 890 C CA . GLN A 1 110 ? -12.156 8.336 -0.532 1.00 94.56 110 GLN A CA 1
ATOM 891 C C . GLN A 1 110 ? -12.964 7.393 0.364 1.00 94.56 110 GLN A C 1
ATOM 893 O O . GLN A 1 110 ? -14.048 7.757 0.812 1.00 94.56 110 GLN A O 1
ATOM 898 N N . LEU A 1 111 ? -12.428 6.209 0.680 1.00 92.62 111 LEU A N 1
ATOM 899 C CA . LEU A 1 111 ? -13.073 5.266 1.595 1.00 92.62 111 LEU A CA 1
ATOM 900 C C . LEU A 1 111 ? -13.270 5.873 2.993 1.00 92.62 111 LEU A C 1
ATOM 902 O O . LEU A 1 111 ? -14.361 5.775 3.549 1.00 92.62 111 LEU A O 1
ATOM 906 N N . LEU A 1 112 ? -12.245 6.523 3.547 1.00 92.44 112 LEU A N 1
ATOM 907 C CA . LEU A 1 112 ? -12.279 7.126 4.885 1.00 92.44 112 LEU A CA 1
ATOM 908 C C . LEU A 1 112 ? -13.199 8.354 4.980 1.00 92.44 112 LEU A C 1
ATOM 910 O O . LEU A 1 112 ? -13.629 8.698 6.077 1.00 92.44 112 LEU A O 1
ATOM 914 N N . HIS A 1 113 ? -13.525 8.983 3.851 1.00 93.06 113 HIS A N 1
ATOM 915 C CA . HIS A 1 113 ? -14.504 10.074 3.757 1.00 93.06 113 HIS A CA 1
ATOM 916 C C . HIS A 1 113 ? -15.855 9.604 3.197 1.00 93.06 113 HIS A C 1
ATOM 918 O O . HIS A 1 113 ? -16.716 10.415 2.866 1.00 93.06 113 HIS A O 1
ATOM 924 N N . SER A 1 114 ? -16.051 8.290 3.056 1.00 95.00 114 SER A N 1
ATOM 925 C CA . SER A 1 114 ? -17.301 7.739 2.548 1.00 95.00 114 SER A CA 1
ATOM 926 C C . SER A 1 114 ? -18.382 7.714 3.636 1.00 95.00 114 SER A C 1
ATOM 928 O O . SER A 1 114 ? -18.076 7.486 4.813 1.00 95.00 114 SER A O 1
ATOM 930 N N . PRO A 1 115 ? -19.669 7.822 3.258 1.00 94.25 115 PRO A N 1
ATOM 931 C CA . PRO A 1 115 ? -20.771 7.715 4.214 1.00 94.25 115 PRO A CA 1
ATOM 932 C C . PRO A 1 115 ? -20.802 6.350 4.918 1.00 94.25 115 PRO A C 1
ATOM 934 O O . PRO A 1 115 ? -21.238 6.249 6.061 1.00 94.25 115 PRO A O 1
ATOM 937 N N . MET A 1 116 ? -20.296 5.291 4.275 1.00 92.44 116 MET A N 1
ATOM 938 C CA . MET A 1 116 ? -20.168 3.967 4.893 1.00 92.44 116 MET A CA 1
ATOM 939 C C . MET A 1 116 ? -19.197 3.984 6.076 1.00 92.44 116 MET A C 1
ATOM 941 O O . MET A 1 116 ? -19.477 3.398 7.124 1.00 92.44 116 MET A O 1
ATOM 945 N N . PHE A 1 117 ? -18.073 4.685 5.934 1.00 93.88 117 PHE A N 1
ATOM 946 C CA . PHE A 1 117 ? -17.087 4.818 6.999 1.00 93.88 117 PHE A CA 1
ATOM 947 C C . PHE A 1 117 ? -17.585 5.721 8.134 1.00 93.88 117 PHE A C 1
ATOM 949 O O . PHE A 1 117 ? -17.408 5.400 9.311 1.00 93.88 117 PHE A O 1
ATOM 956 N N . GLU A 1 118 ? -18.270 6.817 7.806 1.00 94.31 118 GLU A N 1
ATOM 957 C CA . GLU A 1 118 ? -18.930 7.667 8.802 1.00 94.31 118 GLU A CA 1
ATOM 958 C C . GLU A 1 118 ? -19.991 6.897 9.593 1.00 94.31 118 GLU A C 1
ATOM 960 O O . GLU A 1 118 ? -20.016 6.959 10.826 1.00 94.31 118 GLU A O 1
ATOM 965 N N . ASN A 1 119 ? -20.810 6.100 8.903 1.00 95.44 119 ASN A N 1
ATOM 966 C CA . ASN A 1 119 ? -21.801 5.243 9.536 1.00 95.44 119 ASN A CA 1
ATOM 967 C C . ASN A 1 119 ? -21.135 4.220 10.473 1.00 95.44 119 ASN A C 1
ATOM 969 O O . ASN A 1 119 ? -21.524 4.116 11.637 1.00 95.44 119 ASN A O 1
ATOM 973 N N . LYS A 1 120 ? -20.061 3.547 10.032 1.00 93.94 120 LYS A N 1
ATOM 974 C CA . LYS A 1 120 ? -19.285 2.628 10.885 1.00 93.94 120 LYS A CA 1
ATOM 975 C C . LYS A 1 120 ? -18.758 3.324 12.144 1.00 93.94 120 LYS A C 1
ATOM 977 O O . LYS A 1 120 ? -18.927 2.810 13.247 1.00 93.94 120 LYS A O 1
ATOM 982 N N . ASN A 1 121 ? -18.198 4.527 12.015 1.00 94.50 121 ASN A N 1
ATOM 983 C CA . ASN A 1 121 ? -17.764 5.319 13.170 1.00 94.50 121 ASN A CA 1
ATOM 984 C C . ASN A 1 121 ? -18.923 5.670 14.112 1.00 94.50 121 ASN A C 1
ATOM 986 O O . ASN A 1 121 ? -18.746 5.676 15.333 1.00 94.50 121 ASN A O 1
ATOM 990 N N . SER A 1 122 ? -20.105 5.969 13.569 1.00 95.56 122 SER A N 1
ATOM 991 C CA . SER A 1 122 ? -21.294 6.256 14.374 1.00 95.56 122 SER A CA 1
ATOM 992 C C . SER A 1 122 ? -21.748 5.031 15.181 1.00 95.56 122 SER A C 1
ATOM 994 O O . SER A 1 122 ? -22.032 5.155 16.375 1.00 95.56 122 SER A O 1
ATOM 996 N N . LEU A 1 123 ? -21.707 3.839 14.574 1.00 95.69 123 LEU A N 1
ATOM 997 C CA . LEU A 1 123 ? -22.026 2.572 15.231 1.00 95.69 123 LEU A CA 1
ATOM 998 C C . LEU A 1 123 ? -21.046 2.264 16.361 1.00 95.69 123 LEU A C 1
ATOM 1000 O O . LEU A 1 123 ? -21.473 1.910 17.454 1.00 95.69 123 LEU A O 1
ATOM 1004 N N . ILE A 1 124 ? -19.748 2.492 16.156 1.00 95.81 124 ILE A N 1
ATOM 1005 C CA . ILE A 1 124 ? -18.736 2.297 17.205 1.00 95.81 124 ILE A CA 1
ATOM 1006 C C . ILE A 1 124 ? -18.980 3.229 18.392 1.00 95.81 124 ILE A C 1
ATOM 1008 O O . ILE A 1 124 ? -18.882 2.797 19.539 1.00 95.81 124 ILE A O 1
ATOM 1012 N N . LYS A 1 125 ? -19.335 4.498 18.152 1.00 96.19 125 LYS A N 1
ATOM 1013 C CA . LYS A 1 125 ? -19.683 5.437 19.234 1.00 96.19 125 LYS A CA 1
ATOM 1014 C C . LYS A 1 125 ? -20.915 4.971 20.010 1.00 96.19 125 LYS A C 1
ATOM 1016 O O . LYS A 1 125 ? -20.932 5.052 21.236 1.00 96.19 125 LYS A O 1
ATOM 1021 N N . ARG A 1 126 ? -21.930 4.463 19.306 1.00 96.38 126 ARG A N 1
ATOM 1022 C CA . ARG A 1 126 ? -23.148 3.925 19.923 1.00 96.38 126 ARG A CA 1
ATOM 1023 C C . ARG A 1 126 ? -22.852 2.682 20.762 1.00 96.38 126 ARG A C 1
ATOM 1025 O O . ARG A 1 126 ? -23.236 2.642 21.927 1.00 96.38 126 ARG A O 1
ATOM 1032 N N . ASN A 1 127 ? -22.126 1.723 20.195 1.00 95.44 127 ASN A N 1
ATOM 1033 C CA . ASN A 1 127 ? -21.733 0.488 20.868 1.00 95.44 127 ASN A CA 1
ATOM 1034 C C . ASN A 1 127 ? -20.834 0.775 22.078 1.00 95.44 127 ASN A C 1
ATOM 1036 O O . ASN A 1 127 ? -20.961 0.110 23.100 1.00 95.44 127 ASN A O 1
ATOM 1040 N N . GLN A 1 128 ? -19.976 1.801 22.009 1.00 96.75 128 GLN A N 1
ATOM 1041 C CA . GLN A 1 128 ? -19.180 2.236 23.157 1.00 96.75 128 GLN A CA 1
ATOM 1042 C C . GLN A 1 128 ? -20.067 2.748 24.294 1.00 96.75 128 GLN A C 1
ATOM 1044 O O . GLN A 1 128 ? -19.899 2.324 25.431 1.00 96.75 128 GLN A O 1
ATOM 1049 N N . ALA A 1 129 ? -21.033 3.620 23.997 1.00 96.25 129 ALA A N 1
ATOM 1050 C CA . ALA A 1 129 ? -21.948 4.132 25.015 1.00 96.25 129 ALA A CA 1
ATOM 1051 C C . ALA A 1 129 ? -22.801 3.017 25.645 1.00 96.25 129 ALA A C 1
ATOM 1053 O O . ALA A 1 129 ? -23.186 3.106 26.811 1.00 96.25 129 ALA A O 1
ATOM 1054 N N . GLU A 1 130 ? -23.114 1.971 24.880 1.00 95.31 130 GLU A N 1
ATOM 1055 C CA . GLU A 1 130 ? -23.773 0.774 25.394 1.00 95.31 130 GLU A CA 1
ATOM 1056 C C . GLU A 1 130 ? -22.844 -0.055 26.288 1.00 95.31 130 GLU A C 1
ATOM 1058 O O . GLU A 1 130 ? -23.244 -0.433 27.389 1.00 95.31 130 GLU A O 1
ATOM 1063 N N . TYR A 1 131 ? -21.594 -0.266 25.870 1.00 96.25 131 TYR A N 1
ATOM 1064 C CA . TYR A 1 131 ? -20.579 -0.935 26.680 1.00 96.25 131 TYR A CA 1
ATOM 1065 C C . TYR A 1 131 ? -20.377 -0.226 28.021 1.00 96.25 131 TYR A C 1
ATOM 1067 O O . TYR A 1 131 ? -20.430 -0.882 29.053 1.00 96.25 131 TYR A O 1
ATOM 1075 N N . ASP A 1 132 ? -20.252 1.102 28.032 1.00 95.56 132 ASP A N 1
ATOM 1076 C CA . ASP A 1 132 ? -20.026 1.882 29.257 1.00 95.56 132 ASP A CA 1
ATOM 1077 C C . ASP A 1 132 ? -21.198 1.778 30.253 1.00 95.56 132 ASP A C 1
ATOM 1079 O O . ASP A 1 132 ? -21.015 1.891 31.469 1.00 95.56 132 ASP A O 1
ATOM 1083 N N . LYS A 1 133 ? -22.426 1.579 29.754 1.00 95.12 133 LYS A N 1
ATOM 1084 C CA . LYS A 1 133 ? -23.603 1.306 30.595 1.00 95.12 133 LYS A CA 1
ATOM 1085 C C . LYS A 1 133 ? -23.575 -0.125 31.111 1.00 95.12 133 LYS A C 1
ATOM 1087 O O . LYS A 1 133 ? -23.786 -0.352 32.300 1.00 95.12 133 LYS A O 1
ATOM 1092 N N . GLN A 1 134 ? -23.307 -1.075 30.223 1.00 94.31 134 GLN A N 1
ATOM 1093 C CA . GLN A 1 134 ? -23.340 -2.491 30.546 1.00 94.31 134 GLN A CA 1
ATOM 1094 C C . GLN A 1 134 ? -22.200 -2.897 31.487 1.00 94.31 134 GLN A C 1
ATOM 1096 O O . GLN A 1 134 ? -22.414 -3.705 32.382 1.00 94.31 134 GLN A O 1
ATOM 1101 N N . GLU A 1 135 ? -21.017 -2.304 31.349 1.00 94.69 135 GLU A N 1
ATOM 1102 C CA . GLU A 1 135 ? -19.865 -2.538 32.223 1.00 94.69 135 GLU A CA 1
ATOM 1103 C C . GLU A 1 135 ? -20.165 -2.159 33.679 1.00 94.69 135 GLU A C 1
ATOM 1105 O O . GLU A 1 135 ? -19.690 -2.824 34.595 1.00 94.69 135 GLU A O 1
ATOM 1110 N N . LYS A 1 136 ? -21.009 -1.144 33.907 1.00 94.62 136 LYS A N 1
ATOM 1111 C CA . LYS A 1 136 ? -21.456 -0.754 35.254 1.00 94.62 136 LYS A CA 1
ATOM 1112 C C . LYS A 1 136 ? -22.509 -1.697 35.833 1.00 94.62 136 LYS A C 1
ATOM 1114 O O . LYS A 1 136 ? -22.579 -1.841 37.048 1.00 94.62 136 LYS A O 1
ATOM 1119 N N . LEU A 1 137 ? -23.345 -2.286 34.978 1.00 94.69 137 LEU A N 1
ATOM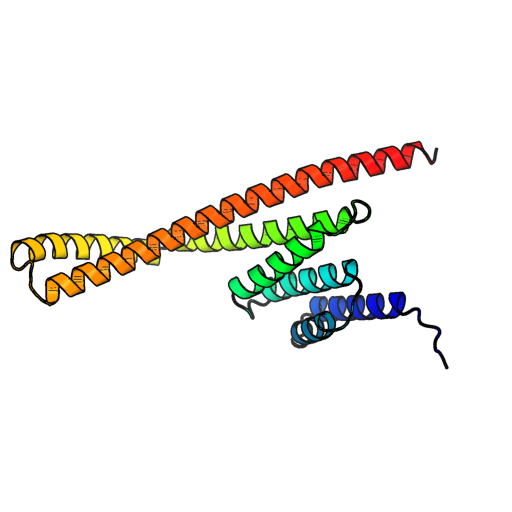 1120 C CA . LEU A 1 137 ? -24.440 -3.167 35.389 1.00 94.69 137 LEU A CA 1
ATOM 1121 C C . LEU A 1 137 ? -23.965 -4.606 35.615 1.00 94.69 137 LEU A C 1
ATOM 1123 O O . LEU A 1 137 ? -24.313 -5.218 36.619 1.00 94.69 137 LEU A O 1
ATOM 1127 N N . ASP A 1 138 ? -23.179 -5.141 34.684 1.00 94.06 138 ASP A N 1
ATOM 1128 C CA . ASP A 1 138 ? -22.678 -6.512 34.707 1.00 94.06 138 ASP A CA 1
ATOM 1129 C C . ASP A 1 138 ? -21.299 -6.601 34.017 1.00 94.06 138 ASP A C 1
ATOM 1131 O O . ASP A 1 138 ? -21.196 -6.973 32.841 1.00 94.06 138 ASP A O 1
ATOM 1135 N N . PRO A 1 139 ? -20.203 -6.266 34.720 1.00 89.00 139 PRO A N 1
ATOM 1136 C CA . PRO A 1 139 ? -18.858 -6.245 34.136 1.00 89.00 139 PRO A CA 1
ATOM 1137 C C . PRO A 1 139 ? -18.349 -7.636 33.728 1.00 89.00 139 PRO A C 1
ATOM 1139 O O . PRO A 1 139 ? -17.507 -7.763 32.836 1.00 89.00 139 PRO A O 1
ATOM 1142 N N . LEU A 1 140 ? -18.836 -8.700 34.376 1.00 91.88 140 LEU A N 1
ATOM 1143 C CA . LEU A 1 140 ? -18.385 -10.076 34.139 1.00 91.88 140 LEU A CA 1
ATOM 1144 C C . LEU A 1 140 ? -19.277 -10.837 33.149 1.00 91.88 140 LEU A C 1
ATOM 1146 O O . LEU A 1 140 ? -18.872 -11.915 32.683 1.00 91.88 140 LEU A O 1
ATOM 1150 N N . GLY A 1 141 ? -20.417 -10.246 32.787 1.00 94.56 141 GLY A N 1
ATOM 1151 C CA . GLY A 1 141 ? -21.390 -10.748 31.834 1.00 94.56 141 GLY A CA 1
ATOM 1152 C C . GLY A 1 141 ? -20.795 -11.137 30.487 1.00 94.56 141 GLY A C 1
ATOM 1153 O O . GLY A 1 141 ? -19.927 -10.467 29.917 1.00 94.56 141 GLY A O 1
ATOM 1154 N N . ARG A 1 142 ? -21.301 -12.243 29.931 1.00 94.69 142 ARG A N 1
ATOM 1155 C CA . ARG A 1 142 ? -20.906 -12.722 28.597 1.00 94.69 142 ARG A CA 1
ATOM 1156 C C . ARG A 1 142 ? -21.153 -11.656 27.528 1.00 94.69 142 ARG A C 1
ATOM 1158 O O . ARG A 1 142 ? -20.306 -11.482 26.657 1.00 94.69 142 ARG A O 1
ATOM 1165 N N . TYR A 1 143 ? -22.278 -10.945 27.617 1.00 95.06 143 TYR A N 1
ATOM 1166 C CA . TYR A 1 143 ? -22.631 -9.877 26.683 1.00 95.06 143 TYR A CA 1
ATOM 1167 C C . TYR A 1 143 ? -21.599 -8.743 26.699 1.00 95.06 143 TYR A C 1
ATOM 1169 O O . TYR A 1 143 ? -21.032 -8.419 25.661 1.00 95.06 143 TYR A O 1
ATOM 1177 N N . THR A 1 144 ? -21.256 -8.239 27.885 1.00 95.06 144 THR A N 1
ATOM 1178 C CA . THR A 1 144 ? -20.256 -7.183 28.108 1.00 95.06 144 THR A CA 1
ATOM 1179 C C . THR A 1 144 ? -18.899 -7.546 27.512 1.00 95.06 144 THR A C 1
ATOM 1181 O O . THR A 1 144 ? -18.284 -6.749 26.804 1.00 95.06 144 THR A O 1
ATOM 1184 N N . LYS A 1 145 ? -18.448 -8.791 27.724 1.00 95.50 145 LYS A N 1
ATOM 1185 C CA . LYS A 1 145 ? -17.184 -9.298 27.165 1.00 95.50 145 LYS A CA 1
ATOM 1186 C C . LYS A 1 145 ? -17.207 -9.395 25.639 1.00 95.50 145 LYS A C 1
ATOM 1188 O O . LYS A 1 145 ? -16.197 -9.102 25.004 1.00 95.50 145 LYS A O 1
ATOM 1193 N N . VAL A 1 146 ? -18.323 -9.826 25.048 1.00 96.38 146 VAL A N 1
ATOM 1194 C CA . VAL A 1 146 ? -18.478 -9.905 23.585 1.00 96.38 146 VAL A CA 1
ATOM 1195 C C . VAL A 1 146 ? -18.517 -8.507 22.975 1.00 96.38 146 VAL A C 1
ATOM 1197 O O . VAL A 1 146 ? -17.800 -8.255 22.009 1.00 96.38 146 VAL A O 1
ATOM 1200 N N . LEU A 1 147 ? -19.279 -7.589 23.572 1.00 95.75 147 LEU A N 1
ATOM 1201 C CA . LEU A 1 147 ? -19.397 -6.209 23.111 1.00 95.75 147 LEU A CA 1
ATOM 1202 C C . LEU A 1 147 ? -18.043 -5.488 23.143 1.00 95.75 147 LEU A C 1
ATOM 1204 O O . LEU A 1 147 ? -17.664 -4.868 22.151 1.00 95.75 147 LEU A O 1
ATOM 1208 N N . LYS A 1 148 ? -17.266 -5.660 24.222 1.00 95.75 148 LYS A N 1
ATOM 1209 C CA . LYS A 1 148 ? -15.890 -5.147 24.319 1.00 95.75 148 LYS A CA 1
ATOM 1210 C C . LYS A 1 148 ? -15.007 -5.640 23.180 1.00 95.75 148 LYS A C 1
ATOM 1212 O O . LYS A 1 148 ? -14.378 -4.849 22.493 1.00 95.75 148 LYS A O 1
ATOM 1217 N N . ARG A 1 149 ? -14.990 -6.959 22.958 1.00 96.38 149 ARG A N 1
ATOM 1218 C CA . ARG A 1 149 ? -14.172 -7.572 21.905 1.00 96.38 149 ARG A CA 1
ATOM 1219 C C . ARG A 1 149 ? -14.568 -7.068 20.521 1.00 96.38 149 ARG A C 1
ATOM 1221 O O . ARG A 1 149 ? -13.685 -6.792 19.722 1.00 96.38 149 ARG A O 1
ATOM 1228 N N . SER A 1 150 ? -15.866 -6.934 20.245 1.00 95.50 150 SER A N 1
ATOM 1229 C CA . SER A 1 150 ? -16.343 -6.378 18.973 1.00 95.50 150 SER A CA 1
ATOM 1230 C C . SER A 1 150 ? -15.845 -4.948 18.774 1.00 95.50 150 SER A C 1
ATOM 1232 O O . SER A 1 150 ? -15.280 -4.641 17.730 1.00 95.50 150 SER A O 1
ATOM 1234 N N . LEU A 1 151 ? -15.979 -4.099 19.799 1.00 96.88 151 LEU A N 1
ATOM 1235 C CA . LEU A 1 151 ? -15.494 -2.718 19.773 1.00 96.88 151 LEU A CA 1
ATOM 1236 C C . LEU A 1 151 ? -13.985 -2.627 19.551 1.00 96.88 151 LEU A C 1
ATOM 1238 O O . LEU A 1 151 ? -13.534 -1.798 18.760 1.00 96.88 151 LEU A O 1
ATOM 1242 N N . ASP A 1 152 ? -13.210 -3.467 20.234 1.00 96.38 152 ASP A N 1
ATOM 1243 C CA . ASP A 1 152 ? -11.755 -3.502 20.092 1.00 96.38 152 ASP A CA 1
ATOM 1244 C C . ASP A 1 152 ? -11.353 -3.892 18.663 1.00 96.38 152 ASP A C 1
ATOM 1246 O O . ASP A 1 152 ? -10.468 -3.263 18.081 1.00 96.38 152 ASP A O 1
ATOM 1250 N N . MET A 1 153 ? -12.034 -4.877 18.067 1.00 97.00 153 MET A N 1
ATOM 1251 C CA . MET A 1 153 ? -11.802 -5.285 16.678 1.00 97.00 153 MET A CA 1
ATOM 1252 C C . MET A 1 153 ? -12.153 -4.168 15.690 1.00 97.00 153 MET A C 1
ATOM 1254 O O . MET A 1 153 ? -11.335 -3.843 14.830 1.00 97.00 153 MET A O 1
ATOM 1258 N N . ASP A 1 154 ? -13.315 -3.530 15.847 1.00 95.75 154 ASP A N 1
ATOM 1259 C CA . ASP A 1 154 ? -13.763 -2.446 14.966 1.00 95.75 154 ASP A CA 1
ATOM 1260 C C . ASP A 1 154 ? -12.834 -1.222 15.033 1.00 95.75 154 ASP A C 1
ATOM 1262 O O . ASP A 1 154 ? -12.492 -0.619 14.011 1.00 95.75 154 ASP A O 1
ATOM 1266 N N . ARG A 1 155 ? -12.392 -0.853 16.243 1.00 94.94 155 ARG A N 1
ATOM 1267 C CA . ARG A 1 155 ? -11.436 0.244 16.459 1.00 94.94 155 ARG A CA 1
ATOM 1268 C C . ARG A 1 155 ? -10.082 -0.067 15.848 1.00 94.94 155 ARG A C 1
ATOM 1270 O O . ARG A 1 155 ? -9.512 0.796 15.180 1.00 94.94 155 ARG A O 1
ATOM 1277 N N . LYS A 1 156 ? -9.590 -1.288 16.062 1.00 96.31 156 LYS A N 1
ATOM 1278 C CA . LYS A 1 156 ? -8.321 -1.747 15.503 1.00 96.31 156 LYS A CA 1
ATOM 1279 C C . LYS A 1 156 ? -8.345 -1.692 13.979 1.00 96.31 156 LYS A C 1
ATOM 1281 O O . LYS A 1 156 ? -7.412 -1.161 13.390 1.00 96.31 156 LYS A O 1
ATOM 1286 N N . GLU A 1 157 ? -9.424 -2.148 13.351 1.00 94.38 157 GLU A N 1
ATOM 1287 C CA . GLU A 1 157 ? -9.569 -2.109 11.893 1.00 94.38 157 GLU A CA 1
ATOM 1288 C C . GLU A 1 157 ? -9.507 -0.672 11.346 1.00 94.38 157 GLU A C 1
ATOM 1290 O O . GLU A 1 157 ? -8.799 -0.399 10.376 1.00 94.38 157 GLU A O 1
ATOM 1295 N N . ILE A 1 158 ? -10.193 0.279 11.990 1.00 93.62 158 ILE A N 1
ATOM 1296 C CA . ILE A 1 158 ? -10.142 1.697 11.594 1.00 93.62 158 ILE A CA 1
ATOM 1297 C C . ILE A 1 158 ? -8.742 2.279 11.764 1.00 93.62 158 ILE A C 1
ATOM 1299 O O . ILE A 1 158 ? -8.268 3.040 10.915 1.00 93.62 158 ILE A O 1
ATOM 1303 N N . GLU A 1 159 ? -8.080 1.963 12.873 1.00 94.44 159 GLU A N 1
ATOM 1304 C CA . GLU A 1 159 ? -6.730 2.443 13.133 1.00 94.44 159 GLU A CA 1
ATOM 1305 C C . GLU A 1 159 ? -5.739 1.889 12.102 1.00 94.44 159 GLU A C 1
ATOM 1307 O O . GLU A 1 159 ? -4.910 2.637 11.584 1.00 94.44 159 GLU A O 1
ATOM 1312 N N . GLU A 1 160 ? -5.859 0.611 11.741 1.00 94.75 160 GLU A N 1
ATOM 1313 C CA . GLU A 1 160 ? -5.065 -0.029 10.691 1.00 94.75 160 GLU A CA 1
ATOM 1314 C C . GLU A 1 160 ? -5.302 0.614 9.322 1.00 94.75 160 GLU A C 1
ATOM 1316 O O . GLU A 1 160 ? -4.335 0.917 8.625 1.00 94.75 160 GLU A O 1
ATOM 1321 N N . GLN A 1 161 ? -6.553 0.915 8.959 1.00 92.94 161 GLN A N 1
ATOM 1322 C CA . GLN A 1 161 ? -6.873 1.609 7.706 1.00 92.94 161 GLN A CA 1
ATOM 1323 C C . GLN A 1 161 ? -6.248 3.011 7.645 1.00 92.94 161 GLN A C 1
ATOM 1325 O O . GLN A 1 161 ? -5.667 3.384 6.625 1.00 92.94 161 GLN A O 1
ATOM 1330 N N . LYS A 1 162 ? -6.298 3.775 8.745 1.00 93.62 162 LYS A N 1
ATOM 1331 C CA . LYS A 1 162 ? -5.664 5.103 8.834 1.00 93.62 1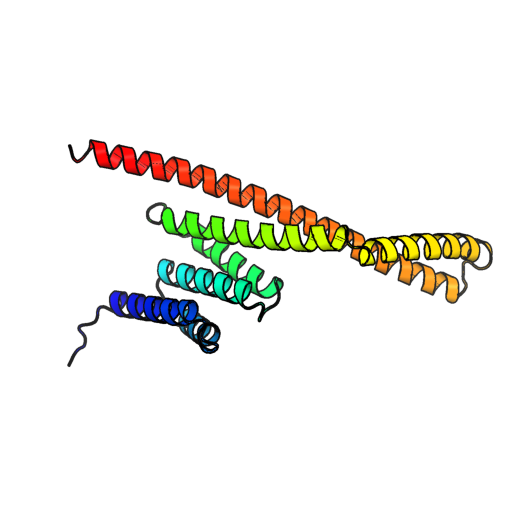62 LYS A CA 1
ATOM 1332 C C . LYS A 1 162 ? -4.139 5.021 8.787 1.00 93.62 162 LYS A C 1
ATOM 1334 O O . LYS A 1 162 ? -3.502 5.793 8.072 1.00 93.62 162 LYS A O 1
ATOM 1339 N N . LYS A 1 163 ? -3.541 4.072 9.514 1.00 95.50 163 LYS A N 1
ATOM 1340 C CA . LYS A 1 163 ? -2.092 3.811 9.472 1.00 95.50 163 LYS A CA 1
ATOM 1341 C C . LYS A 1 163 ? -1.646 3.437 8.064 1.00 95.50 163 LYS A C 1
ATOM 1343 O O . LYS A 1 163 ? -0.646 3.961 7.579 1.00 95.50 163 LYS A O 1
ATOM 1348 N N . LEU A 1 164 ? -2.409 2.577 7.393 1.00 93.88 164 LEU A N 1
ATOM 1349 C CA . LEU A 1 164 ? -2.142 2.165 6.023 1.00 93.88 164 LEU A CA 1
ATOM 1350 C C . LEU A 1 164 ? -2.211 3.358 5.064 1.00 93.88 164 LEU A C 1
ATOM 1352 O O . LEU A 1 164 ? -1.270 3.567 4.300 1.00 93.88 164 LEU A O 1
ATOM 1356 N N . GLN A 1 165 ? -3.254 4.187 5.158 1.00 95.00 165 GLN A N 1
ATOM 1357 C CA . GLN A 1 165 ? -3.374 5.418 4.373 1.00 95.00 165 GLN A CA 1
ATOM 1358 C C . GLN A 1 165 ? -2.146 6.323 4.560 1.00 95.00 165 GLN A C 1
ATOM 1360 O O . GLN A 1 165 ? -1.525 6.745 3.585 1.00 95.00 165 GLN A O 1
ATOM 1365 N N . TYR A 1 166 ? -1.758 6.588 5.808 1.00 95.50 166 TYR A N 1
ATOM 1366 C CA . TYR A 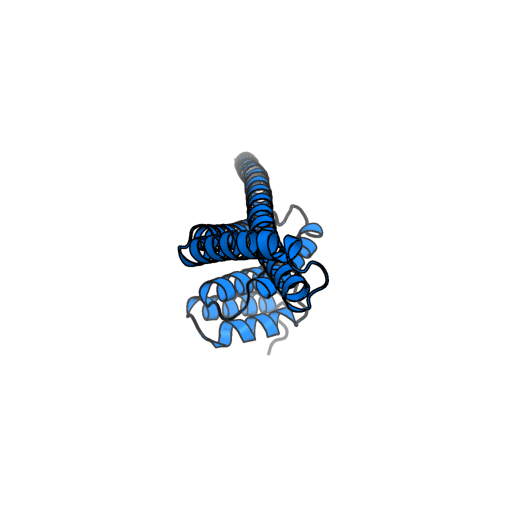1 166 ? -0.600 7.426 6.108 1.00 95.50 166 TYR A CA 1
ATOM 1367 C C . TYR A 1 166 ? 0.710 6.828 5.570 1.00 95.50 166 TYR A C 1
ATOM 1369 O O . TYR A 1 166 ? 1.554 7.546 5.033 1.00 95.50 166 TYR A O 1
ATOM 1377 N N . SER A 1 167 ? 0.862 5.503 5.636 1.00 94.94 167 SER A N 1
ATOM 1378 C CA . SER A 1 167 ? 2.033 4.815 5.084 1.00 94.94 167 SER A CA 1
ATOM 1379 C C . SER A 1 167 ? 2.147 4.971 3.562 1.00 94.94 167 SER A C 1
ATOM 1381 O O . SER A 1 167 ? 3.246 5.211 3.056 1.00 94.94 167 SER A O 1
ATOM 1383 N N . TYR A 1 168 ? 1.024 4.918 2.835 1.00 94.62 168 TYR A N 1
ATOM 1384 C CA . TYR A 1 168 ? 1.006 5.159 1.392 1.00 94.62 168 TYR A CA 1
ATOM 1385 C C . TYR A 1 168 ? 1.329 6.611 1.053 1.00 94.62 168 TYR A C 1
ATOM 1387 O O . TYR A 1 168 ? 2.088 6.851 0.115 1.00 94.62 168 TYR A O 1
ATOM 1395 N N . LEU A 1 169 ? 0.854 7.575 1.846 1.00 95.62 169 LEU A N 1
ATOM 1396 C CA . LEU A 1 169 ? 1.210 8.983 1.668 1.00 95.62 169 LEU A CA 1
ATOM 1397 C C . LEU A 1 169 ? 2.724 9.203 1.802 1.00 95.62 169 LEU A C 1
ATOM 1399 O O . LEU A 1 169 ? 3.345 9.791 0.917 1.00 95.62 169 LEU A O 1
ATOM 1403 N N . ILE A 1 170 ? 3.335 8.684 2.873 1.00 96.00 170 ILE A N 1
ATOM 1404 C CA . ILE A 1 170 ? 4.789 8.774 3.077 1.00 96.00 170 ILE A CA 1
ATOM 1405 C C . ILE A 1 170 ? 5.540 8.121 1.914 1.00 96.00 170 ILE A C 1
ATOM 1407 O O . ILE A 1 170 ? 6.482 8.707 1.379 1.00 96.00 170 ILE A O 1
ATOM 1411 N N . SER A 1 171 ? 5.132 6.913 1.517 1.00 93.81 171 SER A N 1
ATOM 1412 C CA . SER A 1 171 ? 5.752 6.185 0.405 1.00 93.81 171 SER A CA 1
ATOM 1413 C C . SER A 1 171 ? 5.701 6.992 -0.894 1.00 93.81 171 SER A C 1
ATOM 1415 O O . SER A 1 171 ? 6.723 7.149 -1.561 1.00 93.81 171 SER A O 1
ATOM 1417 N N . THR A 1 172 ? 4.540 7.566 -1.206 1.00 95.06 172 THR A N 1
ATOM 1418 C CA . THR A 1 172 ? 4.310 8.401 -2.390 1.00 95.06 172 THR A CA 1
ATOM 1419 C C . THR A 1 172 ? 5.245 9.605 -2.413 1.00 95.06 172 THR A C 1
ATOM 1421 O O . THR A 1 172 ? 5.973 9.809 -3.385 1.00 95.06 172 THR A O 1
ATOM 1424 N N . LEU A 1 173 ? 5.299 10.366 -1.315 1.00 96.31 173 LEU A N 1
ATOM 1425 C CA . LEU A 1 173 ? 6.157 11.547 -1.206 1.00 96.31 173 LEU A CA 1
ATOM 1426 C C . LEU A 1 173 ? 7.639 11.188 -1.338 1.00 96.31 173 LEU A C 1
ATOM 1428 O O . LEU A 1 173 ? 8.365 11.838 -2.090 1.00 96.31 173 LEU A O 1
ATOM 1432 N N . ASN A 1 174 ? 8.086 10.127 -0.664 1.00 94.88 174 ASN A N 1
ATOM 1433 C CA . ASN A 1 174 ? 9.470 9.664 -0.750 1.00 94.88 174 ASN A CA 1
ATOM 1434 C C . ASN A 1 174 ? 9.849 9.262 -2.182 1.00 94.88 174 ASN A C 1
ATOM 1436 O O . ASN A 1 174 ? 10.931 9.621 -2.659 1.00 94.88 174 ASN A O 1
ATOM 1440 N N . ASN A 1 175 ? 8.958 8.563 -2.888 1.00 93.44 175 ASN A N 1
ATOM 1441 C CA .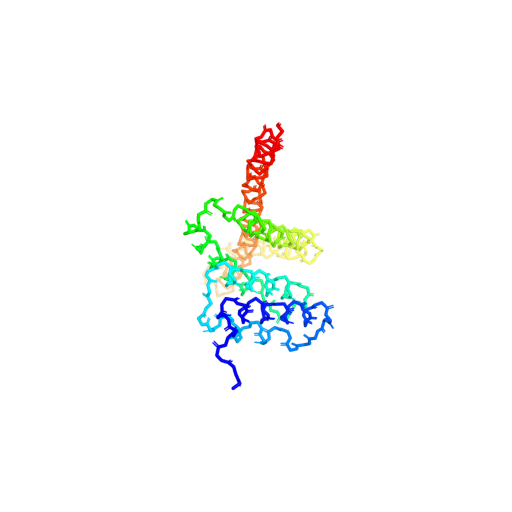 ASN A 1 175 ? 9.198 8.124 -4.259 1.00 93.44 175 ASN A CA 1
ATOM 1442 C C . ASN A 1 175 ? 9.193 9.302 -5.243 1.00 93.44 175 ASN A C 1
ATOM 1444 O O . ASN A 1 175 ? 10.117 9.407 -6.050 1.00 93.44 175 ASN A O 1
ATOM 1448 N N . TYR A 1 176 ? 8.248 10.244 -5.142 1.00 95.44 176 TYR A N 1
ATOM 1449 C CA . TYR A 1 176 ? 8.255 11.446 -5.985 1.00 95.44 176 TYR A CA 1
ATOM 1450 C C . TYR A 1 176 ? 9.476 12.336 -5.724 1.00 95.44 176 TYR A C 1
ATOM 1452 O O . TYR A 1 176 ? 10.123 12.780 -6.672 1.00 95.44 176 TYR A O 1
ATOM 1460 N N . LEU A 1 177 ? 9.869 12.543 -4.462 1.00 94.31 177 LEU A N 1
ATOM 1461 C CA . LEU A 1 177 ? 11.100 13.272 -4.127 1.00 94.31 177 LEU A CA 1
ATOM 1462 C C . LEU A 1 177 ? 12.336 12.598 -4.731 1.00 94.31 177 LEU A C 1
ATOM 1464 O O . LEU A 1 177 ? 13.238 13.269 -5.234 1.00 94.31 177 LEU A O 1
ATOM 1468 N N . THR A 1 178 ? 12.371 11.268 -4.706 1.00 91.06 178 THR A N 1
ATOM 1469 C CA . THR A 1 178 ? 13.436 10.480 -5.332 1.00 91.06 178 THR A CA 1
ATOM 1470 C C . THR A 1 178 ? 13.443 10.665 -6.851 1.00 91.06 178 THR A C 1
ATOM 1472 O O . THR A 1 178 ? 14.498 10.937 -7.427 1.00 91.06 178 THR A O 1
ATOM 1475 N N . CYS A 1 179 ? 12.274 10.639 -7.496 1.00 91.44 179 CYS A N 1
ATOM 1476 C CA . CYS A 1 179 ? 12.129 10.922 -8.925 1.00 91.44 179 CYS A CA 1
ATOM 1477 C C . CYS A 1 179 ? 12.653 12.315 -9.290 1.00 91.44 179 CYS A C 1
ATOM 1479 O O . CYS A 1 179 ? 13.420 12.445 -10.241 1.00 91.44 179 CYS A O 1
ATOM 1481 N N . LEU A 1 180 ? 12.306 13.348 -8.516 1.00 90.75 180 LEU A N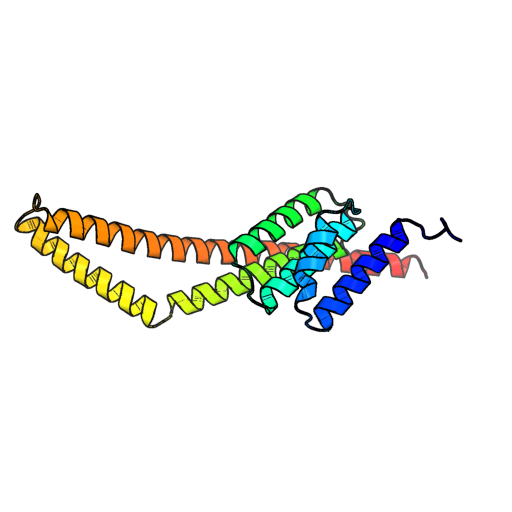 1
ATOM 1482 C CA . LEU A 1 180 ? 12.754 14.724 -8.759 1.00 90.75 180 LEU A CA 1
ATOM 1483 C C . LEU A 1 180 ? 14.280 14.860 -8.661 1.00 90.75 180 LEU A C 1
ATOM 1485 O O . LEU A 1 180 ? 14.905 15.512 -9.504 1.00 90.75 180 LEU A O 1
ATOM 1489 N N . LYS A 1 181 ? 14.905 14.190 -7.683 1.00 87.62 181 LYS A N 1
ATOM 1490 C CA . LYS A 1 181 ? 16.371 14.127 -7.572 1.00 87.62 181 LYS A CA 1
ATOM 1491 C C . LYS A 1 181 ? 16.988 13.496 -8.820 1.00 87.62 181 LYS A C 1
ATOM 1493 O O . LYS A 1 181 ? 17.908 14.074 -9.400 1.00 87.62 181 LYS A O 1
ATOM 1498 N N . PHE A 1 182 ? 16.463 12.359 -9.275 1.00 83.12 182 PHE A N 1
ATOM 1499 C CA . PHE A 1 182 ? 16.967 11.691 -10.476 1.00 83.12 182 PHE A CA 1
ATOM 1500 C C . PHE A 1 182 ? 16.736 12.499 -11.753 1.00 83.12 182 PHE A C 1
ATOM 1502 O O . PHE A 1 182 ? 17.652 12.592 -12.568 1.00 83.12 182 PHE A O 1
ATOM 1509 N N . TYR A 1 183 ? 15.581 13.150 -11.899 1.00 80.69 183 TYR A N 1
ATOM 1510 C CA . TYR A 1 183 ? 15.281 14.018 -13.037 1.00 80.69 183 TYR A CA 1
ATOM 1511 C C . TYR A 1 183 ? 16.285 15.171 -13.155 1.00 80.69 183 TYR A C 1
ATOM 1513 O O . TYR A 1 183 ? 16.832 15.413 -14.232 1.00 80.69 183 TYR A O 1
ATOM 1521 N N . SER A 1 184 ? 16.618 15.829 -12.038 1.00 77.25 184 SER A N 1
ATOM 1522 C CA . SER A 1 184 ? 17.621 16.904 -12.032 1.00 77.25 184 SER A CA 1
ATOM 1523 C C . SER A 1 184 ? 19.009 16.427 -12.491 1.00 77.25 184 SER A C 1
ATOM 1525 O O . SER A 1 184 ? 19.713 17.133 -13.217 1.00 77.25 184 SER A O 1
ATOM 1527 N N . ASN A 1 185 ? 19.383 15.193 -12.142 1.00 72.00 185 ASN A N 1
ATOM 1528 C CA . ASN A 1 185 ? 20.638 14.575 -12.564 1.00 72.00 185 ASN A CA 1
ATOM 1529 C C . ASN A 1 185 ? 20.610 14.155 -14.042 1.00 72.00 185 ASN A C 1
ATOM 1531 O O . ASN A 1 185 ? 21.620 14.287 -14.735 1.00 72.00 185 ASN A O 1
ATOM 1535 N N . LEU A 1 186 ? 19.457 13.700 -14.539 1.00 67.75 186 LEU A N 1
ATOM 1536 C CA . LEU A 1 186 ? 19.234 13.371 -15.948 1.00 67.75 186 LEU A CA 1
ATOM 1537 C C . LEU A 1 186 ? 19.373 14.620 -16.830 1.00 67.75 186 LEU A C 1
ATOM 1539 O O . LEU A 1 186 ? 20.119 14.602 -17.808 1.00 67.75 186 LEU A O 1
ATOM 1543 N N . SER A 1 187 ? 18.738 15.722 -16.422 1.00 66.44 187 SER A N 1
ATOM 1544 C CA . SER A 1 187 ? 18.816 17.020 -17.102 1.00 66.44 187 SER A CA 1
ATOM 1545 C C . SER A 1 187 ? 20.255 17.556 -17.156 1.00 66.44 187 SER A C 1
ATOM 1547 O O . SER A 1 187 ? 20.727 17.959 -18.217 1.00 66.44 187 SER A O 1
ATOM 1549 N N . ARG A 1 188 ? 21.015 17.458 -16.054 1.00 61.88 188 ARG A N 1
ATOM 1550 C CA . ARG A 1 188 ? 22.440 17.852 -16.013 1.00 61.88 188 ARG A CA 1
ATOM 1551 C C . ARG A 1 188 ? 23.356 16.977 -16.874 1.00 61.88 188 ARG A C 1
ATOM 1553 O O . ARG A 1 188 ? 24.395 17.445 -17.335 1.00 61.88 188 ARG A O 1
ATOM 1560 N N . LYS A 1 189 ? 23.024 15.697 -17.067 1.00 59.50 189 LYS A N 1
ATOM 1561 C CA . LYS A 1 189 ? 23.799 14.790 -17.929 1.00 59.50 189 LYS A CA 1
ATOM 1562 C C . LYS A 1 189 ? 23.554 15.093 -19.410 1.00 59.50 189 LYS A C 1
ATOM 1564 O O . LYS A 1 189 ? 24.498 15.073 -20.194 1.00 59.50 189 LYS A O 1
ATOM 1569 N N . GLN A 1 190 ? 22.317 15.430 -19.776 1.00 59.38 190 GLN A N 1
ATOM 1570 C CA . GLN A 1 190 ? 21.967 15.844 -21.138 1.00 59.38 190 GLN A CA 1
ATOM 1571 C C . GLN A 1 190 ? 22.674 17.146 -21.543 1.00 59.38 190 GLN A C 1
ATOM 1573 O O . GLN A 1 190 ? 23.236 17.201 -22.632 1.00 59.38 190 GLN A O 1
ATOM 1578 N N . THR A 1 191 ? 22.746 18.143 -20.651 1.00 58.66 191 THR A N 1
ATOM 1579 C CA . THR A 1 191 ? 23.441 19.416 -20.932 1.00 58.66 191 THR A CA 1
ATOM 1580 C C . THR A 1 191 ? 24.962 19.282 -21.033 1.00 58.66 191 THR A C 1
ATOM 1582 O O . THR A 1 191 ? 25.589 19.977 -21.830 1.00 58.66 191 THR A O 1
ATOM 1585 N N . LYS A 1 192 ? 25.580 18.367 -20.275 1.00 57.44 192 LYS A N 1
ATOM 1586 C CA . LYS A 1 192 ? 27.016 18.063 -20.418 1.00 57.44 192 LYS A CA 1
ATOM 1587 C C . LYS A 1 192 ? 27.333 17.344 -21.725 1.00 57.44 192 LYS A C 1
ATOM 1589 O O . LYS A 1 192 ? 28.321 17.675 -22.367 1.00 57.44 192 LYS A O 1
ATOM 1594 N N . ASN A 1 193 ? 26.494 16.396 -22.138 1.00 55.28 193 ASN A N 1
ATOM 1595 C CA . ASN A 1 193 ? 26.708 15.680 -23.393 1.00 55.28 193 ASN A CA 1
ATOM 1596 C C . ASN A 1 193 ? 26.547 16.599 -24.615 1.00 55.28 193 ASN A C 1
ATOM 1598 O O . ASN A 1 193 ? 27.304 16.442 -25.564 1.00 55.28 193 ASN A O 1
ATOM 1602 N N . SER A 1 194 ? 25.645 17.589 -24.576 1.00 54.34 194 SER A N 1
ATOM 1603 C CA . SER A 1 194 ? 25.488 18.565 -25.665 1.00 54.34 194 SER A CA 1
ATOM 1604 C C . SER A 1 194 ? 26.648 19.557 -25.801 1.00 54.34 194 SER A C 1
ATOM 1606 O O . SER A 1 194 ? 26.840 20.089 -26.885 1.00 54.34 194 SER A O 1
ATOM 1608 N N . MET A 1 195 ? 27.420 19.806 -24.733 1.00 49.53 195 MET A N 1
ATOM 1609 C CA . MET A 1 195 ? 28.611 20.676 -24.774 1.00 49.53 195 MET A CA 1
ATOM 1610 C C . MET A 1 195 ? 29.879 19.959 -25.256 1.00 49.53 195 MET A C 1
ATOM 1612 O O . MET A 1 195 ? 30.841 20.618 -25.622 1.00 49.53 195 MET A O 1
ATOM 1616 N N . ILE A 1 196 ? 29.913 18.623 -25.223 1.00 53.19 196 ILE A N 1
ATOM 1617 C CA . ILE A 1 196 ? 31.072 17.825 -25.671 1.00 53.19 196 ILE A CA 1
ATOM 1618 C C . ILE A 1 196 ? 30.967 17.496 -27.173 1.00 53.19 196 ILE A C 1
ATOM 1620 O O . ILE A 1 196 ? 31.956 17.143 -27.806 1.00 53.19 196 ILE A O 1
ATOM 1624 N N . THR A 1 197 ? 29.772 17.618 -27.759 1.00 49.22 197 THR A N 1
ATOM 1625 C CA . THR A 1 197 ? 29.500 17.361 -29.185 1.00 49.22 197 THR A CA 1
ATOM 1626 C C . THR A 1 197 ? 29.515 18.616 -30.070 1.00 49.22 197 THR A C 1
ATOM 1628 O O . THR A 1 197 ? 29.082 18.540 -31.218 1.00 49.22 197 THR A O 1
ATOM 1631 N N . THR A 1 198 ? 29.983 19.754 -29.553 1.00 44.78 198 THR A N 1
ATOM 1632 C CA . THR A 1 198 ? 30.198 21.022 -30.280 1.00 44.78 198 THR A CA 1
ATOM 1633 C C . THR A 1 198 ? 31.649 21.439 -30.158 1.00 44.78 198 THR A C 1
ATOM 1635 O O . THR A 1 198 ? 32.236 21.819 -31.190 1.00 44.78 198 THR A O 1
#

Radius of gyration: 24.66 Å; chains: 1; bounding box: 56×42×76 Å